Protein 3TR8 (pdb70)

Structure (mmCIF, N/CA/C/O backbone):
data_3TR8
#
_entry.id   3TR8
#
_cell.length_a   117.656
_cell.length_b   61.300
_cell.length_c   58.094
_cell.angle_alpha   90.000
_cell.angle_beta   112.410
_cell.angle_gamma   90.000
#
_symmetry.space_group_name_H-M   'C 1 2 1'
#
loop_
_entity.id
_entity.type
_entity.pdbx_description
1 polymer Oligoribonuclease
2 non-polymer 'MANGANESE (II) ION'
3 non-polymer 'MAGNESIUM ION'
4 non-polymer 'ACETATE ION'
5 water water
#
loop_
_atom_site.group_PDB
_atom_site.id
_atom_site.type_symbol
_atom_site.label_atom_id
_atom_site.label_alt_id
_atom_site.label_comp_id
_atom_site.label_asym_id
_atom_site.label_entity_id
_atom_site.label_seq_id
_atom_site.pdbx_PDB_ins_code
_atom_site.Cartn_x
_atom_site.Cartn_y
_atom_site.Cartn_z
_atom_site.occupancy
_atom_site.B_iso_or_equiv
_atom_site.auth_seq_id
_atom_site.auth_comp_id
_atom_site.auth_asym_id
_atom_site.auth_atom_id
_atom_site.pdbx_PDB_model_num
ATOM 1 N N . SER A 1 1 ? 18.718 -35.760 8.205 1.00 33.74 -2 SER A N 1
ATOM 2 C CA . SER A 1 1 ? 18.283 -34.551 8.893 1.00 31.54 -2 SER A CA 1
ATOM 3 C C . SER A 1 1 ? 18.110 -34.776 10.394 1.00 37.86 -2 SER A C 1
ATOM 4 O O . SER A 1 1 ? 18.241 -35.898 10.886 1.00 35.75 -2 SER A O 1
ATOM 7 N N . ASN A 1 2 ? 17.819 -33.696 11.115 1.00 33.53 -1 ASN A N 1
ATOM 8 C CA . ASN A 1 2 ? 17.643 -33.750 12.562 1.00 30.39 -1 ASN A CA 1
ATOM 9 C C . ASN A 1 2 ? 17.051 -32.449 13.108 1.00 30.29 -1 ASN A C 1
ATOM 10 O O . ASN A 1 2 ? 16.961 -31.455 12.396 1.00 28.77 -1 ASN A O 1
ATOM 15 N N . ALA A 1 3 ? 16.650 -32.460 14.374 1.00 28.95 0 ALA A N 1
ATOM 16 C CA . ALA A 1 3 ? 15.995 -31.305 14.974 1.00 25.20 0 ALA A CA 1
ATOM 17 C C . ALA A 1 3 ? 16.925 -30.495 15.876 1.00 26.58 0 ALA A C 1
ATOM 18 O O . ALA A 1 3 ? 16.464 -29.686 16.680 1.00 34.41 0 ALA A O 1
ATOM 28 N N . ASP A 1 5 ? 19.494 -27.467 16.634 1.00 34.67 2 ASP A N 1
ATOM 29 C CA . ASP A 1 5 ? 19.278 -26.084 16.231 1.00 39.39 2 ASP A CA 1
ATOM 30 C C . ASP A 1 5 ? 20.368 -25.500 15.338 1.00 34.85 2 ASP A C 1
ATOM 31 O O . ASP A 1 5 ? 20.224 -24.378 14.847 1.00 37.66 2 ASP A O 1
ATOM 36 N N . PHE A 1 6 ? 21.447 -26.244 15.115 1.00 23.84 3 PHE A N 1
ATOM 37 C CA . PHE A 1 6 ? 22.565 -25.692 14.350 1.00 28.27 3 PHE A CA 1
ATOM 38 C C . PHE A 1 6 ? 22.145 -25.131 12.986 1.00 31.33 3 PHE A C 1
ATOM 39 O O . PHE A 1 6 ? 21.279 -25.687 12.303 1.00 26.25 3 PHE A O 1
ATOM 47 N N . SER A 1 7 ? 22.774 -24.021 12.611 1.00 27.09 4 SER A N 1
ATOM 48 C CA . SER A 1 7 ? 22.566 -23.384 11.315 1.00 25.91 4 SER A CA 1
ATOM 49 C C . SER A 1 7 ? 23.500 -22.190 11.154 1.00 26.29 4 SER A C 1
ATOM 50 O O . SER A 1 7 ? 23.758 -21.454 12.108 1.00 26.62 4 SER A O 1
ATOM 53 N N . ASP A 1 8 ? 23.996 -21.988 9.941 1.00 27.28 5 ASP A N 1
ATOM 54 C CA . ASP A 1 8 ? 24.867 -20.851 9.676 1.00 26.85 5 ASP A CA 1
ATOM 55 C C . ASP A 1 8 ? 24.062 -19.583 9.425 1.00 22.89 5 ASP A C 1
ATOM 56 O O . ASP A 1 8 ? 24.626 -18.515 9.194 1.00 31.04 5 ASP A O 1
ATOM 61 N N . ASP A 1 9 ? 22.740 -19.710 9.473 1.00 23.71 6 ASP A N 1
ATOM 62 C CA . ASP A 1 9 ? 21.847 -18.561 9.365 1.00 23.23 6 ASP A CA 1
ATOM 63 C C . ASP A 1 9 ? 21.505 -18.008 10.750 1.00 21.49 6 ASP A C 1
ATOM 64 O O . ASP A 1 9 ? 20.902 -16.940 10.869 1.00 25.45 6 ASP A O 1
ATOM 69 N N . ASN A 1 10 ? 21.890 -18.743 11.792 1.00 24.08 7 ASN A N 1
ATOM 70 C CA . ASN A 1 10 ? 21.610 -18.350 13.171 1.00 23.61 7 ASN A CA 1
ATOM 71 C C . ASN A 1 10 ? 22.383 -17.110 13.609 1.00 21.12 7 ASN A C 1
ATOM 72 O O . ASN A 1 10 ? 23.503 -16.870 13.153 1.00 15.04 7 ASN A O 1
ATOM 77 N N . LEU A 1 11 ? 21.784 -16.339 14.512 1.00 18.00 8 LEU A N 1
ATOM 78 C CA . LEU A 1 11 ? 22.393 -15.109 15.007 1.00 20.89 8 LEU A CA 1
ATOM 79 C C . LEU A 1 11 ? 22.916 -15.270 16.430 1.00 22.04 8 LEU A C 1
ATOM 80 O O . LEU A 1 11 ? 22.289 -15.929 17.260 1.00 19.26 8 LEU A O 1
ATOM 85 N N . ILE A 1 12 ? 24.063 -14.659 16.707 1.00 20.50 9 ILE A N 1
ATOM 86 C CA . ILE A 1 12 ? 24.633 -14.679 18.046 1.00 19.88 9 ILE A CA 1
ATOM 87 C C . ILE A 1 12 ? 24.526 -13.312 18.712 1.00 22.92 9 ILE A C 1
ATOM 88 O O . ILE A 1 12 ? 25.109 -12.329 18.248 1.00 20.96 9 ILE A O 1
ATOM 93 N N . TRP A 1 13 ? 23.773 -13.260 19.806 1.00 20.83 10 TRP A N 1
ATOM 94 C CA . TRP A 1 13 ? 23.639 -12.038 20.587 1.00 20.31 10 TRP A CA 1
ATOM 95 C C . TRP A 1 13 ? 24.536 -12.113 21.814 1.00 17.97 10 TRP A C 1
ATOM 96 O O . TRP A 1 13 ? 24.577 -13.127 22.503 1.00 17.45 10 TRP A O 1
ATOM 107 N N . LEU A 1 14 ? 25.262 -11.037 22.084 1.00 18.64 11 LEU A N 1
ATOM 108 C CA . LEU A 1 14 ? 26.202 -11.032 23.199 1.00 18.62 11 LEU A CA 1
ATOM 109 C C . LEU A 1 14 ? 26.221 -9.692 23.931 1.00 22.43 11 LEU A C 1
ATOM 110 O O . LEU A 1 14 ? 26.278 -8.628 23.307 1.00 18.04 11 LEU A O 1
ATOM 115 N N . ASP A 1 15 ? 26.163 -9.753 25.258 1.00 19.21 12 ASP A N 1
ATOM 116 C CA . ASP A 1 15 ? 26.294 -8.555 26.080 1.00 24.16 12 ASP A CA 1
ATOM 117 C C . ASP A 1 15 ? 27.431 -8.676 27.094 1.00 19.28 12 ASP A C 1
ATOM 118 O O . ASP A 1 15 ? 27.733 -9.760 27.586 1.00 14.38 12 ASP A O 1
ATOM 123 N N . LEU A 1 16 ? 28.059 -7.548 27.396 1.00 15.56 13 LEU A N 1
ATOM 124 C CA . LEU A 1 16 ? 29.124 -7.517 28.380 1.00 16.81 13 LEU A CA 1
ATOM 125 C C . LEU A 1 16 ? 28.851 -6.414 29.382 1.00 15.67 13 LEU A C 1
ATOM 126 O O . LEU A 1 16 ? 28.141 -5.454 29.090 1.00 20.87 13 LEU A O 1
ATOM 131 N N . GLU A 1 17 ? 29.424 -6.554 30.568 1.00 16.20 14 GLU A N 1
ATOM 132 C CA . GLU A 1 17 ? 29.484 -5.449 31.506 1.00 21.59 14 GLU A CA 1
ATOM 133 C C . GLU A 1 17 ? 30.954 -5.275 31.818 1.00 19.75 14 GLU A C 1
ATOM 134 O O . GLU A 1 17 ? 31.683 -6.257 31.945 1.00 16.83 14 GLU A O 1
ATOM 148 N N . THR A 1 19 ? 34.186 -2.629 33.787 1.00 25.74 16 THR A N 1
ATOM 149 C CA . THR A 1 19 ? 34.458 -1.767 34.925 1.00 25.47 16 THR A CA 1
ATOM 150 C C . THR A 1 19 ? 34.499 -0.314 34.473 1.00 25.33 16 THR A C 1
ATOM 151 O O . THR A 1 19 ? 34.522 0.602 35.296 1.00 24.04 16 THR A O 1
ATOM 155 N N . GLY A 1 20 ? 34.493 -0.114 33.157 1.00 27.34 17 GLY A N 1
ATOM 156 C CA . GLY A 1 20 ? 34.532 1.220 32.589 1.00 24.94 17 GLY A CA 1
ATOM 157 C C . GLY A 1 20 ? 34.383 1.239 31.078 1.00 28.20 17 GLY A C 1
ATOM 158 O O . GLY A 1 20 ? 33.957 0.256 30.469 1.00 26.01 17 GLY A O 1
ATOM 159 N N . LEU A 1 21 ? 34.743 2.369 30.475 1.00 25.04 18 LEU A N 1
ATOM 160 C CA . LEU A 1 21 ? 34.569 2.576 29.042 1.00 29.31 18 LEU A CA 1
ATOM 161 C C . LEU A 1 21 ? 35.878 2.406 28.279 1.00 32.77 18 LEU A C 1
ATOM 162 O O . LEU A 1 21 ? 35.877 2.337 27.052 1.00 31.87 18 LEU A O 1
ATOM 167 N N . ASP A 1 22 ? 36.991 2.346 29.006 1.00 29.60 19 ASP A N 1
ATOM 168 C CA . ASP A 1 22 ? 38.311 2.246 28.384 1.00 36.15 19 ASP A CA 1
ATOM 169 C C . ASP A 1 22 ? 38.791 0.798 28.288 1.00 33.79 19 ASP A C 1
ATOM 170 O O . ASP A 1 22 ? 39.185 0.209 29.286 1.00 35.53 19 ASP A O 1
ATOM 175 N N . PRO A 1 23 ? 38.775 0.228 27.075 1.00 33.95 20 PRO A N 1
ATOM 176 C CA . PRO A 1 23 ? 39.116 -1.186 26.870 1.00 27.18 20 PRO A CA 1
ATOM 177 C C . PRO A 1 23 ? 40.574 -1.482 27.190 1.00 37.72 20 PRO A C 1
ATOM 178 O O . PRO A 1 23 ? 40.891 -2.588 27.625 1.00 38.30 20 PRO A O 1
ATOM 182 N N . GLU A 1 24 ? 41.446 -0.502 26.974 1.00 44.25 21 GLU A N 1
ATOM 183 C CA . GLU A 1 24 ? 42.879 -0.674 27.198 1.00 43.81 21 GLU A CA 1
ATOM 184 C C . GLU A 1 24 ? 43.227 -0.548 28.675 1.00 47.01 21 GLU A C 1
ATOM 185 O O . GLU A 1 24 ? 44.374 -0.750 29.072 1.00 58.06 21 GLU A O 1
ATOM 191 N N . ARG A 1 25 ? 42.229 -0.220 29.488 1.00 41.83 22 ARG A N 1
ATOM 192 C CA . ARG A 1 25 ? 42.459 0.089 30.892 1.00 41.19 22 ARG A CA 1
ATOM 193 C C . ARG A 1 25 ? 41.458 -0.649 31.782 1.00 39.59 22 ARG A C 1
ATOM 194 O O . ARG A 1 25 ? 41.788 -1.067 32.890 1.00 40.24 22 ARG A O 1
ATOM 202 N N . ASP A 1 26 ? 40.235 -0.811 31.284 1.00 34.31 23 ASP A N 1
ATOM 203 C CA . ASP A 1 26 ? 39.181 -1.504 32.019 1.00 28.98 23 ASP A CA 1
ATOM 204 C C . ASP A 1 26 ? 39.140 -2.987 31.676 1.00 32.15 23 ASP A C 1
ATOM 205 O O . ASP A 1 26 ? 39.890 -3.461 30.824 1.00 27.73 23 ASP A O 1
ATOM 210 N N . ARG A 1 27 ? 38.246 -3.710 32.343 1.00 28.92 24 ARG A N 1
ATOM 211 C CA . ARG A 1 27 ? 38.122 -5.149 32.163 1.00 23.95 24 ARG A CA 1
ATOM 212 C C . ARG A 1 27 ? 36.666 -5.561 31.991 1.00 21.59 24 ARG A C 1
ATOM 213 O O . ARG A 1 27 ? 35.752 -4.811 32.334 1.00 25.27 24 ARG A O 1
ATOM 221 N N . ILE A 1 28 ? 36.464 -6.762 31.458 1.00 22.28 25 ILE A N 1
ATOM 222 C CA . ILE A 1 28 ? 35.150 -7.382 31.414 1.00 18.34 25 ILE A CA 1
ATOM 223 C C . ILE A 1 28 ? 34.866 -8.000 32.778 1.00 24.10 25 ILE A C 1
ATOM 224 O O . ILE A 1 28 ? 35.727 -8.670 33.351 1.00 18.21 25 ILE A O 1
ATOM 229 N N . ILE A 1 29 ? 33.670 -7.763 33.305 1.00 21.88 26 ILE A N 1
ATOM 230 C CA . ILE A 1 29 ? 33.276 -8.357 34.578 1.00 20.86 26 ILE A CA 1
ATOM 231 C C . ILE A 1 29 ? 32.038 -9.224 34.429 1.00 20.08 26 ILE A C 1
ATOM 232 O O . ILE A 1 29 ? 31.628 -9.892 35.372 1.00 24.40 26 ILE A O 1
ATOM 237 N N . GLU A 1 30 ? 31.436 -9.201 33.245 1.00 21.58 27 GLU A N 1
ATOM 238 C CA . GLU A 1 30 ? 30.340 -10.112 32.938 1.00 19.02 27 GLU A CA 1
ATOM 239 C C . GLU A 1 30 ? 30.206 -10.385 31.438 1.00 19.75 27 GLU A C 1
ATOM 240 O O . GLU A 1 30 ? 30.556 -9.549 30.599 1.00 21.02 27 GLU A O 1
ATOM 246 N N . ILE A 1 31 ? 29.708 -11.571 31.113 1.00 17.91 28 ILE A N 1
ATOM 247 C CA . ILE A 1 31 ? 29.467 -11.956 29.731 1.00 20.03 28 ILE A CA 1
ATOM 248 C C . ILE A 1 31 ? 28.233 -12.850 29.647 1.00 20.03 28 ILE A C 1
ATOM 249 O O . ILE A 1 31 ? 27.939 -13.617 30.565 1.00 18.40 28 ILE A O 1
ATOM 254 N N . ALA A 1 32 ? 27.510 -12.739 28.543 1.00 18.42 29 ALA A N 1
ATOM 255 C CA . ALA A 1 32 ? 26.326 -13.550 28.319 1.00 18.50 29 ALA A CA 1
ATOM 256 C C . ALA A 1 32 ? 26.037 -13.600 26.825 1.00 19.38 29 ALA A C 1
ATOM 257 O O . ALA A 1 32 ? 26.312 -12.648 26.099 1.00 20.79 29 ALA A O 1
ATOM 259 N N . THR A 1 33 ? 25.492 -14.719 26.366 1.00 18.31 30 THR A N 1
ATOM 260 C CA . THR A 1 33 ? 25.153 -14.874 24.960 1.00 21.71 30 THR A CA 1
ATOM 261 C C . THR A 1 33 ? 23.807 -15.558 24.798 1.00 20.47 30 THR A C 1
ATOM 262 O O . THR A 1 33 ? 23.394 -16.359 25.640 1.00 20.23 30 THR A O 1
ATOM 266 N N . ILE A 1 34 ? 23.126 -15.232 23.708 1.00 18.11 31 ILE A N 1
ATOM 267 C CA . ILE A 1 34 ? 21.881 -15.889 23.356 1.00 19.54 31 ILE A CA 1
ATOM 268 C C . ILE A 1 34 ? 21.873 -16.115 21.859 1.00 20.77 31 ILE A C 1
ATOM 269 O O . ILE A 1 34 ? 22.225 -15.220 21.092 1.00 20.75 31 ILE A O 1
ATOM 274 N N . VAL A 1 35 ? 21.477 -17.314 21.447 1.00 20.98 32 VAL A N 1
ATOM 275 C CA . VAL A 1 35 ? 21.379 -17.640 20.033 1.00 20.90 32 VAL A CA 1
ATOM 276 C C . VAL A 1 35 ? 19.925 -17.627 19.580 1.00 20.53 32 VAL A C 1
ATOM 277 O O . VAL A 1 35 ? 19.065 -18.252 20.201 1.00 21.69 32 VAL A O 1
ATOM 281 N N . THR A 1 36 ? 19.658 -16.903 18.499 1.00 18.55 33 THR A N 1
ATOM 282 C CA . THR A 1 36 ? 18.349 -16.918 17.864 1.00 19.57 33 THR A CA 1
ATOM 283 C C . THR A 1 36 ? 18.518 -17.353 16.419 1.00 21.05 33 THR A C 1
ATOM 284 O O . THR A 1 36 ? 19.632 -17.366 15.896 1.00 24.66 33 THR A O 1
ATOM 288 N N . ASN A 1 37 ? 17.418 -17.712 15.770 1.00 18.74 34 ASN A N 1
ATOM 289 C CA . ASN A 1 37 ? 17.445 -17.869 14.325 1.00 21.48 34 ASN A CA 1
ATOM 290 C C . ASN A 1 37 ? 17.244 -16.502 13.677 1.00 22.51 34 ASN A C 1
ATOM 291 O O . ASN A 1 37 ? 17.172 -15.490 14.377 1.00 26.48 34 ASN A O 1
ATOM 296 N N . SER A 1 38 ? 17.162 -16.458 12.353 1.00 21.55 35 SER A N 1
ATOM 297 C CA . SER A 1 38 ? 16.972 -15.183 11.667 1.00 24.81 35 SER A CA 1
ATOM 298 C C . SER A 1 38 ? 15.604 -14.572 11.976 1.00 23.33 35 SER A C 1
ATOM 299 O O . SER A 1 38 ? 15.438 -13.355 11.934 1.00 24.53 35 SER A O 1
ATOM 302 N N . HIS A 1 39 ? 14.634 -15.425 12.296 1.00 24.56 36 HIS A N 1
ATOM 303 C CA . HIS A 1 39 ? 13.289 -14.979 12.647 1.00 23.41 36 HIS A CA 1
ATOM 304 C C . HIS A 1 39 ? 13.230 -14.432 14.075 1.00 25.64 36 HIS A C 1
ATOM 305 O O . HIS A 1 39 ? 12.172 -14.009 14.541 1.00 26.31 36 HIS A O 1
ATOM 312 N N . LEU A 1 40 ? 14.372 -14.451 14.759 1.00 23.37 37 LEU A N 1
ATOM 313 C CA . LEU A 1 40 ? 14.498 -13.918 16.119 1.00 26.55 37 LEU A CA 1
ATOM 314 C C . LEU A 1 40 ? 13.994 -14.873 17.193 1.00 25.57 37 LEU A C 1
ATOM 315 O O . LEU A 1 40 ? 14.007 -14.541 18.374 1.00 26.51 37 LEU A O 1
ATOM 320 N N . ASP A 1 41 ? 13.543 -16.054 16.784 1.00 31.35 38 ASP A N 1
ATOM 321 C CA . ASP A 1 41 ? 13.176 -17.084 17.745 1.00 27.15 38 ASP A CA 1
ATOM 322 C C . ASP A 1 41 ? 14.412 -17.497 18.530 1.00 24.94 38 ASP A C 1
ATOM 323 O O . ASP A 1 41 ? 15.443 -17.845 17.949 1.00 22.56 38 ASP A O 1
ATOM 328 N N . ILE A 1 42 ? 14.304 -17.450 19.851 1.00 24.37 39 ILE A N 1
ATOM 329 C CA . ILE A 1 42 ? 15.394 -17.850 20.727 1.00 24.12 39 ILE A CA 1
ATOM 330 C C . ILE A 1 42 ? 15.538 -19.368 20.734 1.00 22.56 39 ILE A C 1
ATOM 331 O O . ILE A 1 42 ? 14.613 -20.087 21.105 1.00 23.88 39 ILE A O 1
ATOM 336 N N . LEU A 1 43 ? 16.698 -19.852 20.307 1.00 23.82 40 LEU A N 1
ATOM 337 C CA . LEU A 1 43 ? 16.949 -21.286 20.265 1.00 26.54 40 LEU A CA 1
ATOM 338 C C . LEU A 1 43 ? 17.484 -21.773 21.604 1.00 31.86 40 LEU A C 1
ATOM 339 O O . LEU A 1 43 ? 16.994 -22.754 22.166 1.00 29.91 40 LEU A O 1
ATOM 344 N N . ALA A 1 44 ? 18.493 -21.077 22.114 1.00 25.67 41 ALA A N 1
ATOM 345 C CA . ALA A 1 44 ? 19.109 -21.456 23.374 1.00 23.60 41 ALA A CA 1
ATOM 346 C C . ALA A 1 44 ? 19.867 -20.290 23.987 1.00 25.22 41 ALA A C 1
ATOM 347 O O . ALA A 1 44 ? 20.540 -19.535 23.285 1.00 28.45 41 ALA A O 1
ATOM 349 N N . GLU A 1 45 ? 19.747 -20.141 25.301 1.00 22.78 42 GLU A N 1
ATOM 350 C CA . GLU A 1 45 ? 20.481 -19.109 26.012 1.00 22.04 42 GLU A CA 1
ATOM 351 C C . GLU A 1 45 ? 21.832 -19.663 26.442 1.00 22.51 42 GLU A C 1
ATOM 352 O O . GLU A 1 45 ? 21.945 -20.833 26.805 1.00 25.75 42 GLU A O 1
ATOM 358 N N . GLY A 1 46 ? 22.860 -18.826 26.372 1.00 19.84 43 GLY A N 1
ATOM 359 C CA . GLY A 1 46 ? 24.208 -19.257 26.692 1.00 20.53 43 GLY A CA 1
ATOM 360 C C . GLY A 1 46 ? 24.569 -19.046 28.149 1.00 22.61 43 GLY A C 1
ATOM 361 O O . GLY A 1 46 ? 23.787 -18.476 28.914 1.00 24.78 43 GLY A O 1
ATOM 362 N N . PRO A 1 47 ? 25.764 -19.505 28.544 1.00 17.72 44 PRO A N 1
ATOM 363 C CA . PRO A 1 47 ? 26.226 -19.348 29.926 1.00 24.00 44 PRO A CA 1
ATOM 364 C C . PRO A 1 47 ? 26.421 -17.879 30.290 1.00 24.67 44 PRO A C 1
ATOM 365 O O . PRO A 1 47 ? 27.008 -17.137 29.510 1.00 21.07 44 PRO A O 1
ATOM 369 N N . ALA A 1 48 ? 25.927 -17.473 31.457 1.00 27.43 45 ALA A N 1
ATOM 370 C CA . ALA A 1 48 ? 26.137 -16.118 31.955 1.00 23.15 45 ALA A CA 1
ATOM 371 C C . ALA A 1 48 ? 27.181 -16.121 33.069 1.00 24.99 45 ALA A C 1
ATOM 372 O O . ALA A 1 48 ? 26.956 -16.680 34.146 1.00 26.51 45 ALA A O 1
ATOM 374 N N . PHE A 1 49 ? 28.324 -15.498 32.803 1.00 23.31 46 PHE A N 1
ATOM 375 C CA . PHE A 1 49 ? 29.464 -15.569 33.710 1.00 18.10 46 PHE A CA 1
ATOM 376 C C . PHE A 1 49 ? 29.778 -14.235 34.359 1.00 21.94 46 PHE A C 1
ATOM 377 O O . PHE A 1 49 ? 30.079 -13.266 33.667 1.00 28.94 46 PHE A O 1
ATOM 385 N N . ALA A 1 50 ? 29.721 -14.186 35.685 1.00 22.85 47 ALA A N 1
ATOM 386 C CA . ALA A 1 50 ? 30.394 -13.120 36.415 1.00 24.75 47 ALA A CA 1
ATOM 387 C C . ALA A 1 50 ? 31.881 -13.426 36.291 1.00 21.12 47 ALA A C 1
ATOM 388 O O . ALA A 1 50 ? 32.303 -14.558 36.522 1.00 24.32 47 ALA A O 1
ATOM 390 N N . ILE A 1 51 ? 32.674 -12.436 35.899 1.00 19.43 48 ILE A N 1
ATOM 391 C CA . ILE A 1 51 ? 34.103 -12.656 35.722 1.00 18.24 48 ILE A CA 1
ATOM 392 C C . ILE A 1 51 ? 34.917 -12.026 36.848 1.00 21.32 48 ILE A C 1
ATOM 393 O O . ILE A 1 51 ? 34.891 -10.812 37.053 1.00 18.01 48 ILE A O 1
ATOM 398 N N . HIS A 1 52 ? 35.639 -12.874 37.572 1.00 22.77 49 HIS A N 1
ATOM 399 C CA . HIS A 1 52 ? 36.439 -12.443 38.709 1.00 22.21 49 HIS A CA 1
ATOM 400 C C . HIS A 1 52 ? 37.502 -11.427 38.318 1.00 24.73 49 HIS A C 1
ATOM 401 O O . HIS A 1 52 ? 38.241 -11.617 37.350 1.00 22.38 49 HIS A O 1
ATOM 408 N N . GLN A 1 53 ? 37.571 -10.344 39.084 1.00 22.99 50 GLN A N 1
ATOM 409 C CA . GLN A 1 53 ? 38.649 -9.374 38.954 1.00 26.24 50 GLN A CA 1
ATOM 410 C C . GLN A 1 53 ? 39.144 -9.021 40.353 1.00 25.38 50 GLN A C 1
ATOM 411 O O . GLN A 1 53 ? 38.384 -9.089 41.317 1.00 28.96 50 GLN A O 1
ATOM 417 N N . PRO A 1 54 ? 40.428 -8.658 40.476 1.00 29.65 51 PRO A N 1
ATOM 418 C CA . PRO A 1 54 ? 40.982 -8.325 41.793 1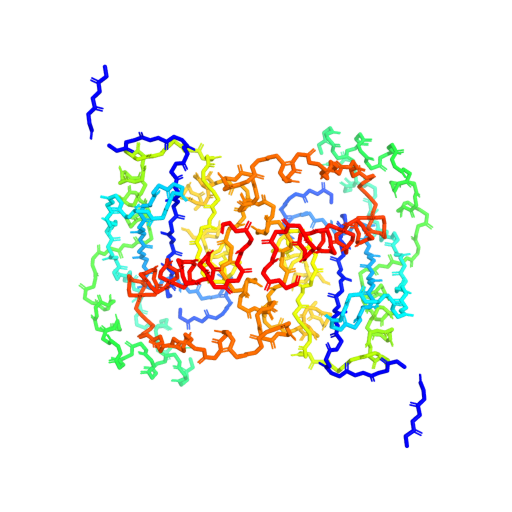.00 23.96 51 PRO A CA 1
ATOM 419 C C . PRO A 1 54 ? 40.385 -7.035 42.357 1.00 28.36 51 PRO A C 1
ATOM 420 O O . PRO A 1 54 ? 40.099 -6.100 41.604 1.00 26.97 51 PRO A O 1
ATOM 424 N N . ASP A 1 55 ? 40.202 -6.991 43.673 1.00 28.19 52 ASP A N 1
ATOM 425 C CA . ASP A 1 55 ? 39.604 -5.830 44.324 1.00 30.30 52 ASP A CA 1
ATOM 426 C C . ASP A 1 55 ? 40.292 -4.516 43.963 1.00 25.53 52 ASP A C 1
ATOM 427 O O . ASP A 1 55 ? 39.634 -3.489 43.841 1.00 25.14 52 ASP A O 1
ATOM 432 N N . LYS A 1 56 ? 41.611 -4.552 43.791 1.00 26.62 53 LYS A N 1
ATOM 433 C CA . LYS A 1 56 ? 42.374 -3.352 43.453 1.00 29.77 53 LYS A CA 1
ATOM 434 C C . LYS A 1 56 ? 41.896 -2.702 42.158 1.00 32.76 53 LYS A C 1
ATOM 435 O O . LYS A 1 56 ? 42.186 -1.536 41.891 1.00 34.62 53 LYS A O 1
ATOM 441 N N . LEU A 1 57 ? 41.169 -3.466 41.352 1.00 28.54 54 LEU A N 1
ATOM 442 C CA . LEU A 1 57 ? 40.646 -2.970 40.091 1.00 29.07 54 LEU A CA 1
ATOM 443 C C . LEU A 1 57 ? 39.226 -2.442 40.275 1.00 30.75 54 LEU A C 1
ATOM 444 O O . LEU A 1 57 ? 38.903 -1.326 39.859 1.00 25.89 54 LEU A O 1
ATOM 449 N N . LEU A 1 58 ? 38.386 -3.257 40.902 1.00 28.25 55 LEU A N 1
ATOM 450 C CA . LEU A 1 58 ? 36.995 -2.900 41.153 1.00 25.26 55 LEU A CA 1
ATOM 451 C C . LEU A 1 58 ? 36.863 -1.640 42.010 1.00 27.06 55 LEU A C 1
ATOM 452 O O . LEU A 1 58 ? 35.912 -0.873 41.857 1.00 28.70 55 LEU A O 1
ATOM 457 N N . THR A 1 59 ? 37.819 -1.423 42.907 1.00 22.17 56 THR A N 1
ATOM 458 C CA . THR A 1 59 ? 37.768 -0.267 43.792 1.00 23.61 56 THR A CA 1
ATOM 459 C C . THR A 1 59 ? 38.276 0.991 43.097 1.00 28.88 56 THR A C 1
ATOM 460 O O . THR A 1 59 ? 38.279 2.076 43.680 1.00 32.12 56 THR A O 1
ATOM 464 N N . ALA A 1 60 ? 38.703 0.843 41.847 1.00 28.51 57 ALA A N 1
ATOM 465 C CA . ALA A 1 60 ? 39.180 1.979 41.068 1.00 27.29 57 ALA A CA 1
ATOM 466 C C . ALA A 1 60 ? 38.137 2.432 40.052 1.00 31.52 57 ALA A C 1
ATOM 467 O O . ALA A 1 60 ? 38.428 3.243 39.174 1.00 33.70 57 ALA A O 1
ATOM 477 N N . ASP A 1 62 ? 34.683 4.404 38.892 1.00 32.95 59 ASP A N 1
ATOM 478 C CA . ASP A 1 62 ? 34.049 5.663 39.274 1.00 29.30 59 ASP A CA 1
ATOM 479 C C . ASP A 1 62 ? 32.761 5.411 40.053 1.00 31.22 59 ASP A C 1
ATOM 480 O O . ASP A 1 62 ? 32.293 4.274 40.138 1.00 31.75 59 ASP A O 1
ATOM 485 N N . ASN A 1 63 ? 32.201 6.472 40.626 1.00 33.89 60 ASN A N 1
ATOM 486 C CA . ASN A 1 63 ? 30.964 6.366 41.390 1.00 28.20 60 ASN A CA 1
ATOM 487 C C . ASN A 1 63 ? 29.878 5.646 40.604 1.00 27.85 60 ASN A C 1
ATOM 488 O O . ASN A 1 63 ? 29.204 4.756 41.124 1.00 26.88 60 ASN A O 1
ATOM 493 N N . TRP A 1 64 ? 29.719 6.039 39.345 1.00 29.43 61 TRP A N 1
ATOM 494 C CA . TRP A 1 64 ? 28.649 5.524 38.498 1.00 28.74 61 TRP A CA 1
ATOM 495 C C . TRP A 1 64 ? 28.687 4.000 38.365 1.00 30.72 61 TRP A C 1
ATOM 496 O O . TRP A 1 64 ? 27.653 3.333 38.433 1.00 28.02 61 TRP A O 1
ATOM 507 N N . ASN A 1 65 ? 29.880 3.448 38.181 1.00 28.28 62 ASN A N 1
ATOM 508 C CA . ASN A 1 65 ? 30.014 2.009 37.993 1.00 29.93 62 ASN A CA 1
ATOM 509 C C . ASN A 1 65 ? 29.947 1.222 39.295 1.00 28.83 62 ASN A C 1
ATOM 510 O O . ASN A 1 65 ? 29.443 0.098 39.326 1.00 29.26 62 ASN A O 1
ATOM 515 N N . THR A 1 66 ? 30.461 1.813 40.368 1.00 27.07 63 THR A N 1
ATOM 516 C CA . THR A 1 66 ? 30.417 1.174 41.674 1.00 27.73 63 THR A CA 1
ATOM 517 C C . THR A 1 66 ? 28.979 1.141 42.168 1.00 22.14 63 THR A C 1
ATOM 518 O O . THR A 1 66 ? 28.567 0.210 42.856 1.00 22.45 63 THR A O 1
ATOM 522 N N . SER A 1 67 ? 28.216 2.159 41.792 1.00 23.65 64 SER A N 1
ATOM 523 C CA . SER A 1 67 ? 26.813 2.251 42.161 1.00 24.29 64 SER A CA 1
ATOM 524 C C . SER A 1 67 ? 26.005 1.170 41.464 1.00 21.85 64 SER A C 1
ATOM 525 O O . SER A 1 67 ? 25.296 0.403 42.108 1.00 27.83 64 SER A O 1
ATOM 528 N N . HIS A 1 68 ? 26.130 1.110 40.141 1.00 29.25 65 HIS A N 1
ATOM 529 C CA . HIS A 1 68 ? 25.337 0.202 39.318 1.00 29.69 65 HIS A CA 1
ATOM 530 C C . HIS A 1 68 ? 25.665 -1.272 39.536 1.00 25.62 65 HIS A C 1
ATOM 531 O O . HIS A 1 68 ? 24.762 -2.100 39.659 1.00 24.23 65 HIS A O 1
ATOM 538 N N . HIS A 1 69 ? 26.953 -1.598 39.578 1.00 26.06 66 HIS A N 1
ATOM 539 C CA . HIS A 1 69 ? 27.378 -2.992 39.700 1.00 24.20 66 HIS A CA 1
ATOM 540 C C . HIS A 1 69 ? 27.185 -3.559 41.105 1.00 16.60 66 HIS A C 1
ATOM 541 O O . HIS A 1 69 ? 27.015 -4.756 41.268 1.00 20.06 66 HIS A O 1
ATOM 548 N N . THR A 1 70 ? 27.221 -2.702 42.118 1.00 25.33 67 THR A N 1
ATOM 549 C CA . THR A 1 70 ? 26.881 -3.127 43.470 1.00 24.04 67 THR A CA 1
ATOM 550 C C . THR A 1 70 ? 25.384 -3.400 43.539 1.00 24.71 67 THR A C 1
ATOM 551 O O . THR A 1 70 ? 24.951 -4.469 43.973 1.00 23.90 67 THR A O 1
ATOM 555 N N . ALA A 1 71 ? 24.604 -2.421 43.089 1.00 19.14 68 ALA A N 1
ATOM 556 C CA . ALA A 1 71 ? 23.150 -2.483 43.153 1.00 20.43 68 ALA A CA 1
ATOM 557 C C . ALA A 1 71 ? 22.581 -3.679 42.399 1.00 22.90 68 ALA A C 1
ATOM 558 O O . ALA A 1 71 ? 21.607 -4.290 42.840 1.00 30.24 68 ALA A O 1
ATOM 560 N N . SER A 1 72 ? 23.183 -4.005 41.259 1.00 21.49 69 SER A N 1
ATOM 561 C CA . SER A 1 72 ? 22.686 -5.089 40.425 1.00 21.90 69 SER A CA 1
ATOM 562 C C . SER A 1 72 ? 23.164 -6.440 40.949 1.00 20.46 69 SER A C 1
ATOM 563 O O . SER A 1 72 ? 22.742 -7.490 40.466 1.00 17.64 69 SER A O 1
ATOM 566 N N . GLY A 1 73 ? 24.044 -6.406 41.943 1.00 17.23 70 GLY A N 1
ATOM 567 C CA . GLY A 1 73 ? 24.551 -7.623 42.542 1.00 19.23 70 GLY A CA 1
ATOM 568 C C . GLY A 1 73 ? 25.700 -8.243 41.773 1.00 22.40 70 GLY A C 1
ATOM 569 O O . GLY A 1 73 ? 26.254 -9.261 42.186 1.00 23.67 70 GLY A O 1
ATOM 570 N N . LEU A 1 74 ? 26.069 -7.628 40.656 1.00 19.80 71 LEU A N 1
ATOM 571 C CA . LEU A 1 74 ? 27.160 -8.144 39.841 1.00 20.56 71 LEU A CA 1
ATOM 572 C C . LEU A 1 74 ? 28.492 -8.142 40.595 1.00 25.06 71 LEU A C 1
ATOM 573 O O . LEU A 1 74 ? 29.290 -9.072 40.468 1.00 23.87 71 LEU A O 1
ATOM 578 N N . LEU A 1 75 ? 28.722 -7.100 41.386 1.00 21.55 72 LEU A N 1
ATOM 579 C CA . LEU A 1 75 ? 29.984 -6.947 42.107 1.00 24.62 72 LEU A CA 1
ATOM 580 C C . LEU A 1 75 ? 30.252 -8.080 43.101 1.00 30.37 72 LEU A C 1
ATOM 581 O O . LEU A 1 75 ? 31.370 -8.585 43.186 1.00 34.98 72 LEU A O 1
ATOM 586 N N . GLU A 1 76 ? 29.235 -8.478 43.857 1.00 27.06 73 GLU A N 1
ATOM 587 C CA . GLU A 1 76 ? 29.403 -9.589 44.787 1.00 30.12 73 GLU A CA 1
ATOM 588 C C . GLU A 1 76 ? 29.629 -10.905 44.032 1.00 28.34 73 GLU A C 1
ATOM 589 O O . GLU A 1 76 ? 30.427 -11.746 44.450 1.00 27.56 73 GLU A O 1
ATOM 595 N N . ARG A 1 77 ? 28.926 -11.074 42.917 1.00 24.22 74 ARG A N 1
ATOM 596 C CA . ARG A 1 77 ? 29.104 -12.247 42.066 1.00 18.30 74 ARG A CA 1
ATOM 597 C C . ARG A 1 77 ? 30.510 -12.301 41.470 1.00 23.63 74 ARG A C 1
ATOM 598 O O . ARG A 1 77 ? 31.044 -13.380 41.221 1.00 22.79 74 ARG A O 1
ATOM 606 N N . VAL A 1 78 ? 31.100 -11.131 41.238 1.00 24.21 75 VAL A N 1
ATOM 607 C CA . VAL A 1 78 ? 32.452 -11.042 40.686 1.00 23.79 75 VAL A CA 1
ATOM 608 C C . VAL A 1 78 ? 33.510 -11.444 41.714 1.00 25.46 75 VAL A C 1
ATOM 609 O O . VAL A 1 78 ? 34.377 -12.271 41.432 1.00 27.88 75 VAL A O 1
ATOM 613 N N . LYS A 1 79 ? 33.431 -10.863 42.907 1.00 24.64 76 LYS A N 1
ATOM 614 C CA . LYS A 1 79 ? 34.330 -11.222 43.996 1.00 22.99 76 LYS A CA 1
ATOM 615 C C . LYS A 1 79 ? 34.344 -12.732 44.234 1.00 27.79 76 LYS A C 1
ATOM 616 O O . LYS A 1 79 ? 35.399 -13.321 44.455 1.00 33.41 76 LYS A O 1
ATOM 622 N N . ASN A 1 80 ? 33.165 -13.347 44.186 1.00 24.92 77 ASN A N 1
ATOM 623 C CA . ASN A 1 80 ? 33.006 -14.765 44.498 1.00 20.18 77 ASN A CA 1
ATOM 624 C C . ASN A 1 80 ? 33.179 -15.684 43.292 1.00 28.02 77 ASN A C 1
ATOM 625 O O . ASN A 1 80 ? 32.940 -16.887 43.384 1.00 32.80 77 ASN A O 1
ATOM 630 N N . SER A 1 81 ? 33.592 -15.118 42.165 1.00 27.28 78 SER A N 1
ATOM 631 C CA . SER A 1 81 ? 33.717 -15.880 40.931 1.00 23.96 78 SER A CA 1
ATOM 632 C C . SER A 1 81 ? 35.019 -16.672 40.878 1.00 25.98 78 SER A C 1
ATOM 633 O O . SER A 1 81 ? 36.055 -16.207 41.350 1.00 35.40 78 SER A O 1
ATOM 636 N N . SER A 1 82 ? 34.961 -17.866 40.297 1.00 27.11 79 SER A N 1
ATOM 637 C CA . SER A 1 82 ? 36.163 -18.657 40.039 1.00 28.06 79 SER A CA 1
ATOM 638 C C . SER A 1 82 ? 36.440 -18.746 38.537 1.00 27.62 79 SER A C 1
ATOM 639 O O . SER A 1 82 ? 37.146 -19.644 38.078 1.00 29.46 79 SER A O 1
ATOM 642 N N . VAL A 1 83 ? 35.881 -17.808 37.777 1.00 25.17 80 VAL A N 1
ATOM 643 C CA . VAL A 1 83 ? 36.023 -17.816 36.326 1.00 27.53 80 VAL A CA 1
ATOM 644 C C . VAL A 1 83 ? 36.742 -16.569 35.812 1.00 23.41 80 VAL A C 1
ATOM 645 O O . VAL A 1 83 ? 36.382 -15.443 36.154 1.00 26.40 80 VAL A O 1
ATOM 649 N N . ASP A 1 84 ? 37.763 -16.776 34.989 1.00 20.97 81 ASP A N 1
ATOM 650 C CA . ASP A 1 84 ? 38.465 -15.663 34.359 1.00 29.52 81 ASP A CA 1
ATOM 651 C C . ASP A 1 84 ? 38.109 -15.557 32.873 1.00 25.70 81 ASP A C 1
ATOM 652 O O . ASP A 1 84 ? 37.341 -16.366 32.353 1.00 28.55 81 ASP A O 1
ATOM 657 N N . GLU A 1 85 ? 38.667 -14.561 32.195 1.00 20.95 82 GLU A N 1
ATOM 658 C CA . GLU A 1 85 ? 38.381 -14.348 30.781 1.00 23.59 82 GLU A CA 1
ATOM 659 C C . GLU A 1 85 ? 38.462 -15.631 29.958 1.00 23.52 82 GLU A C 1
ATOM 660 O O . GLU A 1 85 ? 37.540 -15.954 29.211 1.00 28.72 82 GLU A O 1
ATOM 666 N N . VAL A 1 86 ? 39.565 -16.359 30.099 1.00 21.98 83 VAL A N 1
ATOM 667 C CA . VAL A 1 86 ? 39.824 -17.526 29.257 1.00 25.17 83 VAL A CA 1
ATOM 668 C C . VAL A 1 86 ? 38.798 -18.645 29.448 1.00 24.97 83 VAL A C 1
ATOM 669 O O . VAL A 1 86 ? 38.337 -19.243 28.476 1.00 26.90 83 VAL A O 1
ATOM 673 N N . GLU A 1 87 ? 38.444 -18.930 30.697 1.00 23.86 84 GLU A N 1
ATOM 674 C CA . GLU A 1 87 ? 37.461 -19.970 30.973 1.00 25.37 84 GLU A CA 1
ATOM 675 C C . GLU A 1 87 ? 36.076 -19.579 30.459 1.00 29.82 84 GLU A C 1
ATOM 676 O O . GLU A 1 87 ? 35.357 -20.407 29.897 1.00 26.38 84 GLU A O 1
ATOM 682 N N . ALA A 1 88 ? 35.702 -18.318 30.656 1.00 27.13 85 ALA A N 1
ATOM 683 C CA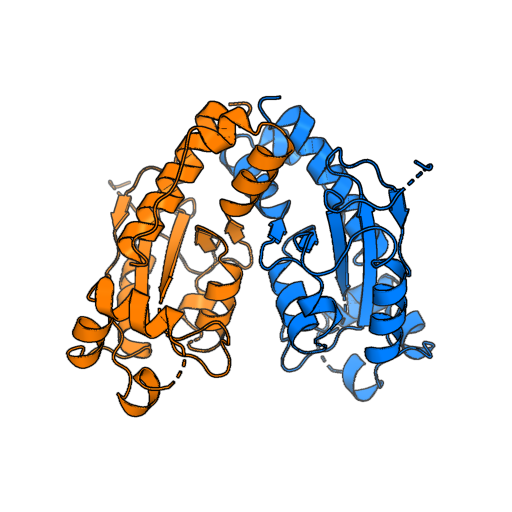 . ALA A 1 88 ? 34.414 -17.835 30.170 1.00 24.22 85 ALA A CA 1
ATOM 684 C C . ALA A 1 88 ? 34.369 -17.890 28.647 1.00 24.22 85 ALA A C 1
ATOM 685 O O . ALA A 1 88 ? 33.368 -18.297 28.057 1.00 21.00 85 ALA A O 1
ATOM 687 N N . GLU A 1 89 ? 35.469 -17.491 28.019 1.00 23.27 86 GLU A N 1
ATOM 688 C CA . GLU A 1 89 ? 35.583 -17.517 26.565 1.00 23.52 86 GLU A CA 1
ATOM 689 C C . GLU A 1 89 ? 35.460 -18.946 26.028 1.00 27.30 86 GLU A C 1
ATOM 690 O O . GLU A 1 89 ? 34.704 -19.209 25.093 1.00 23.67 86 GLU A O 1
ATOM 696 N N . THR A 1 90 ? 36.200 -19.867 26.635 1.00 23.15 87 THR A N 1
ATOM 697 C CA . THR A 1 90 ? 36.187 -21.266 26.219 1.00 22.04 87 THR A CA 1
ATOM 698 C C . THR A 1 90 ? 34.803 -21.899 26.339 1.00 24.82 87 THR A C 1
ATOM 699 O O . THR A 1 90 ? 34.342 -22.599 25.434 1.00 22.34 87 THR A O 1
ATOM 703 N N . LEU A 1 91 ? 34.149 -21.662 27.468 1.00 24.58 88 LEU A N 1
ATOM 704 C CA . LEU A 1 91 ? 32.833 -22.235 27.714 1.00 23.97 88 LEU A CA 1
ATOM 705 C C . LEU A 1 91 ? 31.785 -21.608 26.801 1.00 25.36 88 LEU A C 1
ATOM 706 O O . LEU A 1 91 ? 30.905 -22.299 26.290 1.00 27.61 88 LEU A O 1
ATOM 711 N N . THR A 1 92 ? 31.889 -20.298 26.594 1.00 22.57 89 THR A N 1
ATOM 712 C CA . THR A 1 92 ? 31.014 -19.597 25.660 1.00 22.49 89 THR A CA 1
ATOM 713 C C . THR A 1 92 ? 31.254 -20.131 24.254 1.00 21.75 89 THR A C 1
ATOM 714 O O . THR A 1 92 ? 30.316 -20.394 23.500 1.00 23.56 89 THR A O 1
ATOM 718 N N . LEU A 1 93 ? 32.528 -20.288 23.915 1.00 20.19 90 LEU A N 1
ATOM 719 C CA . LEU A 1 93 ? 32.930 -20.777 22.605 1.00 24.52 90 LEU A CA 1
ATOM 720 C C . LEU A 1 93 ? 32.387 -22.181 22.359 1.00 21.65 90 LEU A C 1
ATOM 721 O O . LEU A 1 93 ? 31.883 -22.481 21.275 1.00 22.63 90 LEU A O 1
ATOM 726 N N . ALA A 1 94 ? 32.479 -23.034 23.374 1.00 21.36 91 ALA A N 1
ATOM 727 C CA . ALA A 1 94 ? 32.000 -24.406 23.258 1.00 20.36 91 ALA A CA 1
ATOM 728 C C . ALA A 1 94 ? 30.487 -24.448 23.078 1.00 22.53 91 ALA A C 1
ATOM 729 O O . ALA A 1 94 ? 29.953 -25.356 22.440 1.00 24.26 91 ALA A O 1
ATOM 731 N N . PHE A 1 95 ? 29.800 -23.459 23.639 1.00 21.41 92 PHE A N 1
ATOM 732 C CA . PHE A 1 95 ? 28.349 -23.366 23.517 1.00 22.23 92 PHE A CA 1
ATOM 733 C C . PHE A 1 95 ? 27.931 -22.892 22.127 1.00 22.27 92 PHE A C 1
ATOM 734 O O . PHE A 1 95 ? 27.039 -23.471 21.505 1.00 19.30 92 PHE A O 1
ATOM 742 N N . LEU A 1 96 ? 28.583 -21.839 21.643 1.00 20.54 93 LEU A N 1
ATOM 743 C CA . LEU A 1 96 ? 28.221 -21.242 20.362 1.00 22.80 93 LEU A CA 1
ATOM 744 C C . LEU A 1 96 ? 28.465 -22.177 19.179 1.00 19.33 93 LEU A C 1
ATOM 745 O O . LEU A 1 96 ? 27.686 -22.199 18.226 1.00 15.16 93 LEU A O 1
ATOM 750 N N A GLU A 1 97 ? 29.547 -22.946 19.248 0.46 19.36 94 GLU A N 1
ATOM 751 N N B GLU A 1 97 ? 29.547 -22.946 19.246 0.54 19.31 94 GLU A N 1
ATOM 752 C CA A GLU A 1 97 ? 29.941 -23.810 18.138 0.46 21.73 94 GLU A CA 1
ATOM 753 C CA B GLU A 1 97 ? 29.939 -23.813 18.138 0.54 21.75 94 GLU A CA 1
ATOM 754 C C A GLU A 1 97 ? 28.947 -24.942 17.882 0.46 21.04 94 GLU A C 1
ATOM 755 C C B GLU A 1 97 ? 28.939 -24.936 17.873 0.54 21.06 94 GLU A C 1
ATOM 756 O O A GLU A 1 97 ? 29.134 -25.746 16.970 0.46 20.85 94 GLU A O 1
ATOM 757 O O B GLU A 1 97 ? 29.112 -25.725 16.946 0.54 20.89 94 GLU A O 1
ATOM 768 N N . LYS A 1 98 ? 27.888 -24.998 18.681 1.00 21.39 95 LYS A N 1
ATOM 769 C CA . LYS A 1 98 ? 26.859 -26.011 18.503 1.00 22.63 95 LYS A CA 1
ATOM 770 C C . LYS A 1 98 ? 25.637 -25.472 17.759 1.00 24.80 95 LYS A C 1
ATOM 771 O O . LYS A 1 98 ? 24.778 -26.238 17.332 1.00 26.77 95 LYS A O 1
ATOM 777 N N . TYR A 1 99 ? 25.568 -24.153 17.596 1.00 26.62 96 TYR A N 1
ATOM 778 C CA . TYR A 1 99 ? 24.436 -23.528 16.918 1.00 22.37 96 TYR A CA 1
ATOM 779 C C . TYR A 1 99 ? 24.818 -22.830 15.611 1.00 23.24 96 TYR A C 1
ATOM 780 O O . TYR A 1 99 ? 23.976 -22.654 14.729 1.00 21.32 96 TYR A O 1
ATOM 789 N N . VAL A 1 100 ? 26.085 -22.434 15.502 1.00 22.10 97 VAL A N 1
ATOM 790 C CA . VAL A 1 100 ? 26.608 -21.738 14.327 1.00 18.94 97 VAL A CA 1
ATOM 791 C C . VAL A 1 100 ? 28.102 -22.029 14.217 1.00 19.72 97 VAL A C 1
ATOM 792 O O . VAL A 1 100 ? 28.764 -22.259 15.231 1.00 17.68 97 VAL A O 1
ATOM 796 N N . SER A 1 101 ? 28.638 -22.013 12.998 1.00 16.88 98 SER A N 1
ATOM 797 C CA . SER A 1 101 ? 30.079 -22.168 12.805 1.00 17.72 98 SER A CA 1
ATOM 798 C C . SER A 1 101 ? 30.777 -20.810 12.828 1.00 21.56 98 SER A C 1
ATOM 799 O O . SER A 1 101 ? 30.117 -19.771 12.794 1.00 20.21 98 SER A O 1
ATOM 802 N N . ALA A 1 102 ? 32.107 -20.828 12.876 1.00 20.72 99 ALA A N 1
ATOM 803 C CA . ALA A 1 102 ? 32.903 -19.613 13.069 1.00 16.52 99 ALA A CA 1
ATOM 804 C C . ALA A 1 102 ? 32.755 -18.582 11.954 1.00 23.21 99 ALA A C 1
ATOM 805 O O . ALA A 1 102 ? 32.693 -18.927 10.774 1.00 29.63 99 ALA A O 1
ATOM 807 N N . GLY A 1 103 ? 32.701 -17.314 12.347 1.00 20.23 100 GLY A N 1
ATOM 808 C CA . GLY A 1 103 ? 32.689 -16.212 11.407 1.00 25.13 100 GLY A CA 1
ATOM 809 C C . GLY A 1 103 ? 31.450 -16.118 10.540 1.00 25.80 100 GLY A C 1
ATOM 810 O O . GLY A 1 103 ? 31.469 -15.454 9.504 1.00 27.41 100 GLY A O 1
ATOM 811 N N . LYS A 1 104 ? 30.371 -16.771 10.958 1.00 19.08 101 LYS A N 1
ATOM 812 C CA . LYS A 1 104 ? 29.136 -16.753 10.179 1.00 21.28 101 LYS A CA 1
ATOM 813 C C . LYS A 1 104 ? 28.183 -15.644 10.615 1.00 26.49 101 LYS A C 1
ATOM 814 O O . LYS A 1 104 ? 27.600 -14.954 9.780 1.00 25.66 101 LYS A O 1
ATOM 820 N N . SER A 1 105 ? 28.031 -15.477 11.925 1.00 20.27 102 SER A N 1
ATOM 821 C CA . SER A 1 105 ? 27.079 -14.512 12.468 1.00 20.18 102 SER A CA 1
ATOM 822 C C . SER A 1 105 ? 27.722 -13.179 12.845 1.00 25.76 102 SER A C 1
ATOM 823 O O . SER A 1 105 ? 28.833 -13.145 13.372 1.00 24.56 102 SER A O 1
ATOM 826 N N . PRO A 1 106 ? 27.016 -12.070 12.576 1.00 19.33 103 PRO A N 1
ATOM 827 C CA . PRO A 1 106 ? 27.488 -10.774 13.065 1.00 20.40 103 PRO A CA 1
ATOM 828 C C . PRO A 1 106 ? 27.337 -10.709 14.571 1.00 21.00 103 PRO A C 1
ATOM 829 O O . PRO A 1 106 ? 26.583 -11.496 15.145 1.00 21.01 103 PRO A O 1
ATOM 833 N N . LEU A 1 107 ? 28.048 -9.781 15.202 1.00 24.31 104 LEU A N 1
ATOM 834 C CA . LEU A 1 107 ? 27.842 -9.492 16.614 1.00 19.63 104 LEU A CA 1
ATOM 835 C C . LEU A 1 107 ? 26.500 -8.782 16.751 1.00 17.97 104 LEU A C 1
ATOM 836 O O . LEU A 1 107 ? 26.278 -7.736 16.146 1.00 16.46 104 LEU A O 1
ATOM 841 N N . CYS A 1 108 ? 25.595 -9.367 17.527 1.00 22.96 105 CYS A N 1
ATOM 842 C CA . CYS A 1 108 ? 24.243 -8.833 17.640 1.00 19.57 105 CYS A CA 1
ATOM 843 C C . CYS A 1 108 ? 23.951 -8.286 19.031 1.00 17.20 105 CYS A C 1
ATOM 844 O O . CYS A 1 108 ? 24.282 -8.916 20.035 1.00 24.22 105 CYS A O 1
ATOM 847 N N . GLY A 1 109 ? 23.329 -7.112 19.083 1.00 17.08 106 GLY A N 1
ATOM 848 C CA . GLY A 1 109 ? 22.969 -6.491 20.344 1.00 16.09 106 GLY A CA 1
ATOM 849 C C . GLY A 1 109 ? 22.725 -4.996 20.226 1.00 20.18 106 GLY A C 1
ATOM 850 O O . GLY A 1 109 ? 22.392 -4.497 19.151 1.00 16.80 106 GLY A O 1
ATOM 851 N N . ASN A 1 110 ? 22.880 -4.284 21.341 1.00 21.00 107 ASN A N 1
ATOM 852 C CA . ASN A 1 110 ? 22.760 -2.828 21.366 1.00 19.51 107 ASN A CA 1
ATOM 853 C C . ASN A 1 110 ? 24.120 -2.175 21.570 1.00 18.87 107 ASN A C 1
ATOM 854 O O . ASN A 1 110 ? 24.823 -2.497 22.523 1.00 22.92 107 ASN A O 1
ATOM 859 N N . SER A 1 111 ? 24.478 -1.257 20.676 1.00 19.62 108 SER A N 1
ATOM 860 C CA . SER A 1 111 ? 25.744 -0.524 20.752 1.00 18.34 108 SER A CA 1
ATOM 861 C C . SER A 1 111 ? 26.930 -1.433 21.021 1.00 19.96 108 SER A C 1
ATOM 862 O O . SER A 1 111 ? 27.655 -1.257 22.001 1.00 21.53 108 SER A O 1
ATOM 865 N N . VAL A 1 112 ? 27.133 -2.391 20.125 1.00 25.07 109 VAL A N 1
ATOM 866 C CA . VAL A 1 112 ? 28.082 -3.476 20.350 1.00 21.31 109 VAL A CA 1
ATOM 867 C C . VAL A 1 112 ? 29.535 -3.171 19.966 1.00 21.39 109 VAL A C 1
ATOM 868 O O . VAL A 1 112 ? 30.412 -4.020 20.124 1.00 23.26 109 VAL A O 1
ATOM 872 N N . CYS A 1 113 ? 29.795 -1.961 19.478 1.00 22.35 110 CYS A N 1
ATOM 873 C CA . CYS A 1 113 ? 31.165 -1.553 19.159 1.00 20.33 110 CYS A CA 1
ATOM 874 C C . CYS A 1 113 ? 32.052 -1.570 20.403 1.00 18.78 110 CYS A C 1
ATOM 875 O O . CYS A 1 113 ? 33.213 -1.974 20.348 1.00 18.10 110 CYS A O 1
ATOM 878 N N . GLN A 1 114 ? 31.494 -1.121 21.522 1.00 23.20 111 GLN A N 1
ATOM 879 C CA . GLN A 1 114 ? 32.184 -1.144 22.805 1.00 17.79 111 GLN A CA 1
ATOM 880 C C . GLN A 1 114 ? 32.543 -2.581 23.181 1.00 21.01 111 GLN A C 1
ATOM 881 O O . GLN A 1 114 ? 33.634 -2.851 23.691 1.00 18.29 111 GLN A O 1
ATOM 887 N N . ASP A 1 115 ? 31.613 -3.498 22.919 1.00 19.71 112 ASP A N 1
ATOM 888 C CA . ASP A 1 115 ? 31.806 -4.916 23.202 1.00 22.34 112 ASP A CA 1
ATOM 889 C C . ASP A 1 115 ? 32.862 -5.523 22.285 1.00 23.82 112 ASP A C 1
ATOM 890 O O . ASP A 1 115 ? 33.687 -6.328 22.719 1.00 28.81 112 ASP A O 1
ATOM 895 N N . ARG A 1 116 ? 32.820 -5.137 21.014 1.00 20.95 113 ARG A N 1
ATOM 896 C CA . ARG A 1 116 ? 33.774 -5.616 20.025 1.00 18.80 113 ARG A CA 1
ATOM 897 C C . ARG A 1 116 ? 35.203 -5.250 20.418 1.00 15.26 113 ARG A C 1
ATOM 898 O O . ARG A 1 116 ? 36.137 -6.012 20.183 1.00 19.20 113 ARG A O 1
ATOM 906 N N . ARG A 1 117 ? 35.363 -4.080 21.024 1.00 18.02 114 ARG A N 1
ATOM 907 C CA . ARG A 1 117 ? 36.678 -3.595 21.436 1.00 22.00 114 ARG A CA 1
ATOM 908 C C . ARG A 1 117 ? 37.217 -4.312 22.676 1.00 28.12 114 ARG A C 1
ATOM 909 O O . ARG A 1 117 ? 38.424 -4.514 22.801 1.00 34.64 114 ARG A O 1
ATOM 917 N N . PHE A 1 118 ? 36.330 -4.694 23.593 1.00 21.17 115 PHE A N 1
ATOM 918 C CA . PHE A 1 118 ? 36.748 -5.493 24.739 1.00 22.02 115 PHE A CA 1
ATOM 919 C C . PHE A 1 118 ? 36.996 -6.936 24.317 1.00 25.44 115 PHE A C 1
ATOM 920 O O . PHE A 1 118 ? 38.011 -7.526 24.682 1.00 24.48 115 PHE A O 1
ATOM 928 N N . LEU A 1 119 ? 36.072 -7.500 23.545 1.00 21.97 116 LEU A N 1
ATOM 929 C CA . LEU A 1 119 ? 36.251 -8.850 23.016 1.00 22.79 116 LEU A CA 1
ATOM 930 C C . LEU A 1 119 ? 37.588 -8.961 22.297 1.00 19.40 116 LEU A C 1
ATOM 931 O O . LEU A 1 119 ? 38.351 -9.888 22.535 1.00 22.11 116 LEU A O 1
ATOM 936 N N . SER A 1 120 ? 37.871 -7.998 21.426 1.00 26.32 117 SER A N 1
ATOM 937 C CA . SER A 1 120 ? 39.096 -8.000 20.635 1.00 22.00 117 SER A CA 1
ATOM 938 C C . SER A 1 120 ? 40.354 -8.048 21.498 1.00 23.68 117 SER A C 1
ATOM 939 O O . SER A 1 120 ? 41.322 -8.729 21.161 1.00 18.86 117 SER A O 1
ATOM 942 N N . ARG A 1 121 ? 40.336 -7.320 22.609 1.00 26.30 118 ARG A N 1
ATOM 943 C CA . ARG A 1 121 ? 41.511 -7.212 23.467 1.00 25.32 118 ARG A CA 1
ATOM 944 C C . ARG A 1 121 ? 41.621 -8.332 24.507 1.00 29.80 118 ARG A C 1
ATOM 945 O O . ARG A 1 121 ? 42.725 -8.766 24.837 1.00 31.26 118 ARG A O 1
ATOM 953 N N . TYR A 1 122 ? 40.483 -8.805 25.010 1.00 27.47 119 TYR A N 1
ATOM 954 C CA . TYR A 1 122 ? 40.479 -9.752 26.127 1.00 25.99 119 TYR A CA 1
ATOM 955 C C . TYR A 1 122 ? 40.000 -11.159 25.764 1.00 23.42 119 TYR A C 1
ATOM 956 O O . TYR A 1 122 ? 40.303 -12.121 26.467 1.00 23.23 119 TYR A O 1
ATOM 973 N N . PRO A 1 124 ? 40.213 -12.850 22.247 1.00 25.21 121 PRO A N 1
ATOM 974 C CA . PRO A 1 124 ? 40.600 -12.925 20.831 1.00 25.50 121 PRO A CA 1
ATOM 975 C C . PRO A 1 124 ? 39.870 -14.013 20.041 1.00 21.52 121 PRO A C 1
ATOM 976 O O . PRO A 1 124 ? 39.419 -13.752 18.927 1.00 25.78 121 PRO A O 1
ATOM 980 N N . ARG A 1 125 ? 39.763 -15.212 20.604 1.00 23.80 122 ARG A N 1
ATOM 981 C CA . ARG A 1 125 ? 39.123 -16.330 19.912 1.00 21.78 122 ARG A CA 1
ATOM 982 C C . ARG A 1 125 ? 37.628 -16.098 19.687 1.00 22.86 122 ARG A C 1
ATOM 983 O O . ARG A 1 125 ? 37.132 -16.239 18.568 1.00 22.77 122 ARG A O 1
ATOM 991 N N . LEU A 1 126 ? 36.913 -15.755 20.754 1.00 19.95 123 LEU A N 1
ATOM 992 C CA . LEU A 1 126 ? 35.487 -15.477 20.652 1.00 21.88 123 LEU A CA 1
ATOM 993 C C . LEU A 1 126 ? 35.235 -14.302 19.709 1.00 23.13 123 LEU A C 1
ATOM 994 O O . LEU A 1 126 ? 34.246 -14.277 18.973 1.00 19.77 123 LEU A O 1
ATOM 999 N N . ASN A 1 127 ? 36.131 -13.321 19.741 1.00 20.07 124 ASN A N 1
ATOM 1000 C CA . ASN A 1 127 ? 36.020 -12.171 18.849 1.00 26.60 124 ASN A CA 1
ATOM 1001 C C . ASN A 1 127 ? 36.145 -12.590 17.386 1.00 25.30 124 ASN A C 1
ATOM 1002 O O . ASN A 1 127 ? 35.395 -12.123 16.531 1.00 28.11 124 ASN A O 1
ATOM 1007 N N . GLN A 1 128 ? 37.089 -13.484 17.107 1.00 19.66 125 GLN A N 1
ATOM 1008 C CA . GLN A 1 128 ? 37.289 -13.985 15.754 1.00 23.94 125 GLN A CA 1
ATOM 1009 C C . GLN A 1 128 ? 36.130 -14.868 15.314 1.00 23.47 125 GLN A C 1
ATOM 1010 O O . GLN A 1 128 ? 35.950 -15.112 14.124 1.00 21.78 125 GLN A O 1
ATOM 1016 N N . PHE A 1 129 ? 35.348 -15.343 16.280 1.00 24.98 126 PHE A N 1
ATOM 1017 C CA . PHE A 1 129 ? 34.272 -16.289 16.004 1.00 20.08 126 PHE A CA 1
ATOM 1018 C C . PHE A 1 129 ? 33.084 -15.613 15.328 1.00 20.42 126 PHE A C 1
ATOM 1019 O O . PHE A 1 129 ? 32.290 -16.260 14.651 1.00 16.16 126 PHE A O 1
ATOM 1027 N N . PHE A 1 130 ? 32.964 -14.306 15.525 1.00 24.97 127 PHE A N 1
ATOM 1028 C CA . PHE A 1 130 ? 31.911 -13.538 14.881 1.00 24.91 127 PHE A CA 1
ATOM 1029 C C . PHE A 1 130 ? 32.301 -13.135 13.466 1.00 25.36 127 PHE A C 1
ATOM 1030 O O . PHE A 1 130 ? 33.481 -13.050 13.132 1.00 27.46 127 PHE A O 1
ATOM 1038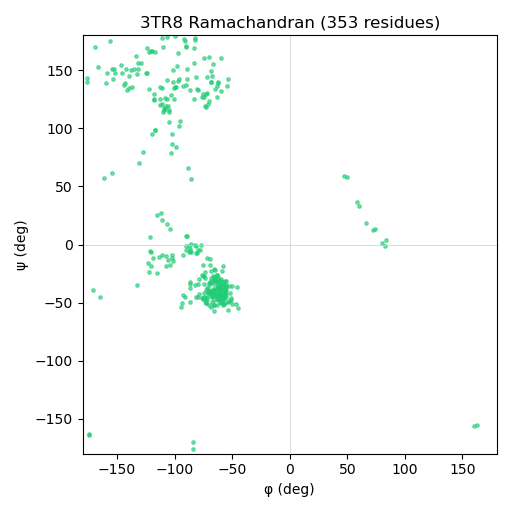 N N . HIS A 1 131 ? 31.296 -12.884 12.637 1.00 24.18 128 HIS A N 1
ATOM 1039 C CA . HIS A 1 131 ? 31.514 -12.239 11.353 1.00 22.52 128 HIS A CA 1
ATOM 1040 C C . HIS A 1 131 ? 31.975 -10.814 11.652 1.00 18.51 128 HIS A C 1
ATOM 1041 O O . HIS A 1 131 ? 31.689 -10.280 12.723 1.00 23.80 128 HIS A O 1
ATOM 1048 N N . TYR A 1 132 ? 32.701 -10.213 10.717 1.00 22.41 129 TYR A N 1
ATOM 1049 C CA . TYR A 1 132 ? 33.223 -8.856 10.872 1.00 20.23 129 TYR A CA 1
ATOM 1050 C C . TYR A 1 132 ? 32.124 -7.840 11.179 1.00 20.61 129 TYR A C 1
ATOM 1051 O O . TYR A 1 132 ? 32.359 -6.856 11.878 1.00 17.01 129 TYR A O 1
ATOM 1060 N N . ARG A 1 133 ? 30.925 -8.089 10.662 1.00 19.42 130 ARG A N 1
ATOM 1061 C CA . ARG A 1 133 ? 29.838 -7.119 10.745 1.00 19.43 130 ARG A CA 1
ATOM 1062 C C . ARG A 1 133 ? 29.068 -7.145 12.065 1.00 21.82 130 ARG A C 1
ATOM 1063 O O . ARG A 1 133 ? 29.226 -8.055 12.879 1.00 19.02 130 ARG A O 1
ATOM 1071 N N . HIS A 1 134 ? 28.232 -6.128 12.253 1.00 21.15 131 HIS A N 1
ATOM 1072 C CA . HIS A 1 134 ? 27.436 -5.975 13.462 1.00 16.75 131 HIS A CA 1
ATOM 1073 C C . HIS A 1 134 ? 25.965 -5.850 13.119 1.00 20.68 131 HIS A C 1
ATOM 1074 O O . HIS A 1 134 ? 25.604 -5.312 12.077 1.00 22.43 131 HIS A O 1
ATOM 1081 N N . LEU A 1 135 ? 25.119 -6.356 14.007 1.00 20.74 132 LEU A N 1
ATOM 1082 C CA . LEU A 1 135 ? 23.686 -6.141 13.913 1.00 18.50 132 LEU A CA 1
ATOM 1083 C C . LEU A 1 135 ? 23.270 -5.368 15.157 1.00 20.91 132 LEU A C 1
ATOM 1084 O O . LEU A 1 135 ? 23.095 -5.945 16.233 1.00 23.23 132 LEU A O 1
ATOM 1089 N N . ASP A 1 136 ? 23.139 -4.055 15.006 1.00 25.22 133 ASP A N 1
ATOM 1090 C CA . ASP A 1 136 ? 22.905 -3.174 16.141 1.00 16.81 133 ASP A CA 1
ATOM 1091 C C . ASP A 1 136 ? 21.493 -2.603 16.167 1.00 15.05 133 ASP A C 1
ATOM 1092 O O . ASP A 1 136 ? 21.092 -1.870 15.267 1.00 15.30 133 ASP A O 1
ATOM 1097 N N . VAL A 1 137 ? 20.748 -2.942 17.214 1.00 21.74 134 VAL A N 1
ATOM 1098 C CA . VAL A 1 137 ? 19.382 -2.464 17.376 1.00 19.56 134 VAL A CA 1
ATOM 1099 C C . VAL A 1 137 ? 19.366 -0.961 17.646 1.00 19.24 134 VAL A C 1
ATOM 1100 O O . VAL A 1 137 ? 18.413 -0.265 17.301 1.00 17.97 134 VAL A O 1
ATOM 1104 N N . THR A 1 138 ? 20.437 -0.465 18.253 1.00 15.70 135 THR A N 1
ATOM 1105 C CA . THR A 1 138 ? 20.555 0.959 18.530 1.00 21.84 135 THR A CA 1
ATOM 1106 C C . THR A 1 138 ? 20.388 1.788 17.251 1.00 22.05 135 THR A C 1
ATOM 1107 O O . THR A 1 138 ? 19.794 2.869 17.276 1.00 20.62 135 THR A O 1
ATOM 1111 N N . THR A 1 139 ? 20.894 1.267 16.134 1.00 20.28 136 THR A N 1
ATOM 1112 C CA . THR A 1 139 ? 20.719 1.914 14.835 1.00 21.19 136 THR A CA 1
ATOM 1113 C C . THR A 1 139 ? 19.240 2.114 14.495 1.00 18.35 136 THR A C 1
ATOM 1114 O O . THR A 1 139 ? 18.841 3.191 14.050 1.00 20.89 136 THR A O 1
ATOM 1118 N N . LEU A 1 140 ? 18.433 1.079 14.706 1.00 14.75 137 LEU A N 1
ATOM 1119 C CA . LEU A 1 140 ? 16.985 1.183 14.520 1.00 17.91 137 LEU A CA 1
ATOM 1120 C C . LEU A 1 140 ? 16.368 2.177 15.503 1.00 24.35 137 LEU A C 1
ATOM 1121 O O . LEU A 1 140 ? 15.439 2.919 15.167 1.00 21.22 137 LEU A O 1
ATOM 1126 N N . LYS A 1 141 ? 16.893 2.175 16.724 1.00 22.42 138 LYS A N 1
ATOM 1127 C CA . LYS A 1 141 ? 16.425 3.070 17.774 1.00 22.87 138 LYS A CA 1
ATOM 1128 C C . LYS A 1 141 ? 16.576 4.522 17.331 1.00 23.73 138 LYS A C 1
ATOM 1129 O O . LYS A 1 141 ? 15.660 5.331 17.484 1.00 22.76 138 LYS A O 1
ATOM 1135 N N . ILE A 1 142 ? 17.742 4.841 16.778 1.00 22.66 139 ILE A N 1
ATOM 1136 C CA . ILE A 1 142 ? 18.030 6.192 16.313 1.00 22.82 139 ILE A CA 1
ATOM 1137 C C . ILE A 1 142 ? 17.052 6.639 15.231 1.00 25.58 139 ILE A C 1
ATOM 1138 O O . ILE A 1 142 ? 16.473 7.721 15.316 1.00 23.94 139 ILE A O 1
ATOM 1143 N N . LEU A 1 143 ? 16.872 5.796 14.218 1.00 26.60 140 LEU A N 1
ATOM 1144 C CA . LEU A 1 143 ? 16.004 6.112 13.091 1.00 23.40 140 LEU A CA 1
ATOM 1145 C C . LEU A 1 143 ? 14.554 6.301 13.526 1.00 23.70 140 LEU A C 1
ATOM 1146 O O . LEU A 1 143 ? 13.830 7.118 12.959 1.00 22.90 140 LEU A O 1
ATOM 1151 N N . ALA A 1 144 ? 14.134 5.547 14.536 1.00 21.63 141 ALA A N 1
ATOM 1152 C CA . ALA A 1 144 ? 12.773 5.664 15.039 1.00 21.10 141 ALA A CA 1
ATOM 1153 C C . ALA A 1 144 ? 12.586 6.986 15.775 1.00 23.04 141 ALA A C 1
ATOM 1154 O O . ALA A 1 144 ? 11.568 7.658 15.612 1.00 22.09 141 ALA A O 1
ATOM 1156 N N . GLN A 1 145 ? 13.582 7.359 16.574 1.00 24.78 142 GLN A N 1
ATOM 1157 C CA . GLN A 1 145 ? 13.545 8.618 17.316 1.00 21.80 142 GLN A CA 1
ATOM 1158 C C . GLN A 1 145 ? 13.461 9.820 16.377 1.00 20.95 142 GLN A C 1
ATOM 1159 O O . GLN A 1 145 ? 12.762 10.789 16.668 1.00 26.58 142 GLN A O 1
ATOM 1165 N N . ARG A 1 146 ? 14.161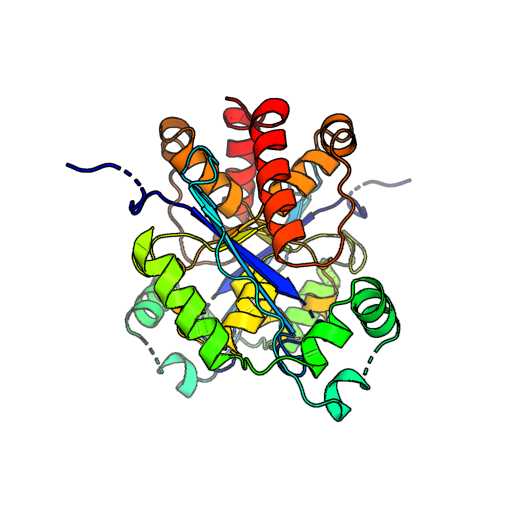 9.742 15.247 1.00 22.84 143 ARG A N 1
ATOM 1166 C CA . ARG A 1 146 ? 14.195 10.831 14.274 1.00 24.24 143 ARG A CA 1
ATOM 1167 C C . ARG A 1 146 ? 12.971 10.833 13.368 1.00 25.30 143 ARG A C 1
ATOM 1168 O O . ARG A 1 146 ? 12.373 11.881 13.119 1.00 36.67 143 ARG A O 1
ATOM 1176 N N . TRP A 1 147 ? 12.607 9.653 12.876 1.00 26.69 144 TRP A N 1
ATOM 1177 C CA . TRP A 1 147 ? 11.622 9.532 11.806 1.00 25.33 144 TRP A CA 1
ATOM 1178 C C . TRP A 1 147 ? 10.226 9.136 12.286 1.00 25.76 144 TRP A C 1
ATOM 1179 O O . TRP A 1 147 ? 9.254 9.254 11.542 1.00 26.09 144 TRP A O 1
ATOM 1190 N N . ALA A 1 148 ? 10.122 8.664 13.522 1.00 26.43 145 ALA A N 1
ATOM 1191 C CA . ALA A 1 148 ? 8.842 8.173 14.024 1.00 27.11 145 ALA A CA 1
ATOM 1192 C C . ALA A 1 148 ? 8.820 8.101 15.550 1.00 25.40 145 ALA A C 1
ATOM 1193 O O . ALA A 1 148 ? 8.570 7.045 16.126 1.00 25.98 145 ALA A O 1
ATOM 1195 N N . PRO A 1 149 ? 9.073 9.239 16.209 1.00 28.33 146 PRO A N 1
ATOM 1196 C CA . PRO A 1 149 ? 9.227 9.294 17.667 1.00 23.68 146 PRO A CA 1
ATOM 1197 C C . PRO A 1 149 ? 8.160 8.518 18.441 1.00 26.52 146 PRO A C 1
ATOM 1198 O O . PRO A 1 149 ? 8.474 7.923 19.471 1.00 25.59 146 PRO A O 1
ATOM 1202 N N . GLN A 1 150 ? 6.923 8.521 17.952 1.00 28.97 147 GLN A N 1
ATOM 1203 C CA . GLN A 1 150 ? 5.830 7.836 18.637 1.00 23.66 147 GLN A CA 1
ATOM 1204 C C . GLN A 1 150 ? 6.052 6.327 18.688 1.00 24.91 147 GLN A C 1
ATOM 1205 O O . GLN A 1 150 ? 5.624 5.663 19.630 1.00 25.65 147 GLN A O 1
ATOM 1211 N N . ILE A 1 151 ? 6.713 5.793 17.667 1.00 28.61 148 ILE A N 1
ATOM 1212 C CA . ILE A 1 151 ? 7.049 4.373 17.623 1.00 26.76 148 ILE A CA 1
ATOM 1213 C C . ILE A 1 151 ? 8.178 4.053 18.601 1.00 29.33 148 ILE A C 1
ATOM 1214 O O . ILE A 1 151 ? 8.091 3.103 19.381 1.00 25.42 148 ILE A O 1
ATOM 1219 N N . ALA A 1 152 ? 9.236 4.856 18.553 1.00 27.27 149 ALA A N 1
ATOM 1220 C CA . ALA A 1 152 ? 10.359 4.706 19.470 1.00 23.87 149 ALA A CA 1
ATOM 1221 C C . ALA A 1 152 ? 9.889 4.756 20.921 1.00 26.46 149 ALA A C 1
ATOM 1222 O O . ALA A 1 152 ? 10.287 3.933 21.744 1.00 28.96 149 ALA A O 1
ATOM 1224 N N . ALA A 1 153 ? 9.022 5.719 21.218 1.00 27.16 150 ALA A N 1
ATOM 1225 C CA . ALA A 1 153 ? 8.563 5.965 22.582 1.00 27.43 150 ALA A CA 1
ATOM 1226 C C . ALA A 1 153 ? 7.613 4.894 23.116 1.00 29.08 150 ALA A C 1
ATOM 1227 O O . ALA A 1 153 ? 7.315 4.869 24.312 1.00 28.54 150 ALA A O 1
ATOM 1229 N N . ALA A 1 154 ? 7.132 4.016 22.240 1.00 25.61 151 ALA A N 1
ATOM 1230 C CA . ALA A 1 154 ? 6.181 2.988 22.658 1.00 24.44 151 ALA A CA 1
ATOM 1231 C C . ALA A 1 154 ? 6.884 1.741 23.196 1.00 26.43 151 ALA A C 1
ATOM 1232 O O . ALA A 1 154 ? 6.241 0.813 23.687 1.00 22.81 151 ALA A O 1
ATOM 1234 N N . HIS A 1 155 ? 8.208 1.728 23.107 1.00 26.22 152 HIS A N 1
ATOM 1235 C CA . HIS A 1 155 ? 8.997 0.625 23.640 1.00 32.62 152 HIS A CA 1
ATOM 1236 C C . HIS A 1 155 ? 10.141 1.156 24.489 1.00 34.98 152 HIS A C 1
ATOM 1237 O O . HIS A 1 155 ? 11.306 1.076 24.103 1.00 37.33 152 HIS A O 1
ATOM 1244 N N . ILE A 1 156 ? 9.800 1.710 25.646 1.00 39.78 153 ILE A N 1
ATOM 1245 C CA . ILE A 1 156 ? 10.803 2.247 26.550 1.00 38.03 153 ILE A CA 1
ATOM 1246 C C . ILE A 1 156 ? 11.484 1.093 27.267 1.00 34.59 153 ILE A C 1
ATOM 1247 O O . ILE A 1 156 ? 10.823 0.244 27.864 1.00 36.35 153 ILE A O 1
ATOM 1252 N N . LYS A 1 157 ? 12.809 1.061 27.203 1.00 34.10 154 LYS A N 1
ATOM 1253 C CA . LYS A 1 157 ? 13.574 -0.023 27.800 1.00 32.37 154 LYS A CA 1
ATOM 1254 C C . LYS A 1 157 ? 14.290 0.423 29.071 1.00 34.74 154 LYS A C 1
ATOM 1255 O O . LYS A 1 157 ? 15.040 1.397 29.061 1.00 46.79 154 LYS A O 1
ATOM 1261 N N . GLU A 1 158 ? 14.058 -0.294 30.163 1.00 28.80 155 GLU A N 1
ATOM 1262 C CA . GLU A 1 158 ? 14.752 -0.028 31.417 1.00 34.15 155 GLU A CA 1
ATOM 1263 C C . GLU A 1 158 ? 15.813 -1.092 31.669 1.00 34.99 155 GLU A C 1
ATOM 1264 O O . GLU A 1 158 ? 15.502 -2.231 32.023 1.00 41.99 155 GLU A O 1
ATOM 1270 N N . SER A 1 159 ? 17.070 -0.713 31.477 1.00 31.30 156 SER A N 1
ATOM 1271 C CA . SER A 1 159 ? 18.176 -1.658 31.554 1.00 23.81 156 SER A CA 1
ATOM 1272 C C . SER A 1 159 ? 18.598 -1.966 32.991 1.00 27.57 156 SER A C 1
ATOM 1273 O O . SER A 1 159 ? 18.784 -1.065 33.804 1.00 29.47 156 SER A O 1
ATOM 1276 N N . GLN A 1 160 ? 18.762 -3.249 33.290 1.00 24.82 157 GLN A N 1
ATOM 1277 C CA . GLN A 1 160 ? 19.194 -3.676 34.613 1.00 27.52 157 GLN A CA 1
ATOM 1278 C C . GLN A 1 160 ? 20.711 -3.769 34.728 1.00 28.32 157 GLN A C 1
ATOM 1279 O O . GLN A 1 160 ? 21.240 -4.039 35.807 1.00 25.50 157 GLN A O 1
ATOM 1285 N N . HIS A 1 161 ? 21.404 -3.550 33.614 1.00 30.48 158 HIS A N 1
ATOM 1286 C CA . HIS A 1 161 ? 22.862 -3.622 33.582 1.00 24.12 158 HIS A CA 1
ATOM 1287 C C . HIS A 1 161 ? 23.363 -5.005 33.992 1.00 23.51 158 HIS A C 1
ATOM 1288 O O . HIS A 1 161 ? 24.421 -5.144 34.609 1.00 27.46 158 HIS A O 1
ATOM 1295 N N . LEU A 1 162 ? 22.575 -6.020 33.652 1.00 25.96 159 LEU A N 1
ATOM 1296 C CA . LEU A 1 162 ? 22.984 -7.415 33.766 1.00 22.75 159 LEU A CA 1
ATOM 1297 C C . LEU A 1 162 ? 22.965 -8.016 32.365 1.00 24.99 159 LEU A C 1
ATOM 1298 O O . LEU A 1 162 ? 21.948 -7.958 31.676 1.00 29.49 159 LEU A O 1
ATOM 1303 N N . ALA A 1 163 ? 24.090 -8.587 31.947 1.00 25.32 160 ALA A N 1
ATOM 1304 C CA . ALA A 1 163 ? 24.277 -9.016 30.561 1.00 20.64 160 ALA A CA 1
ATOM 1305 C C . ALA A 1 163 ? 23.089 -9.762 29.969 1.00 23.54 160 ALA A C 1
ATOM 1306 O O . ALA A 1 163 ? 22.572 -9.380 28.919 1.00 24.05 160 ALA A O 1
ATOM 1308 N N . LEU A 1 164 ? 22.658 -10.823 30.648 1.00 30.58 161 LEU A N 1
ATOM 1309 C CA . LEU A 1 164 ? 21.617 -11.708 30.126 1.00 23.82 161 LEU A CA 1
ATOM 1310 C C . LEU A 1 164 ? 20.277 -11.004 29.948 1.00 23.55 161 LEU A C 1
ATOM 1311 O O . LEU A 1 164 ? 19.564 -11.246 28.975 1.00 25.30 161 LEU A O 1
ATOM 1316 N N . GLN A 1 165 ? 19.940 -10.131 30.889 1.00 22.70 162 GLN A N 1
ATOM 1317 C CA . GLN A 1 165 ? 18.705 -9.368 30.796 1.00 23.81 162 GLN A CA 1
ATOM 1318 C C . GLN A 1 165 ? 18.785 -8.338 29.676 1.00 28.23 162 GLN A C 1
ATOM 1319 O O . GLN A 1 165 ? 17.780 -8.031 29.037 1.00 29.91 162 GLN A O 1
ATOM 1325 N N . ASP A 1 166 ? 19.980 -7.806 29.439 1.00 22.97 163 ASP A N 1
ATOM 1326 C CA . ASP A 1 166 ? 20.173 -6.840 28.367 1.00 22.17 163 ASP A CA 1
ATOM 1327 C C . ASP A 1 166 ? 20.044 -7.518 27.003 1.00 22.85 163 ASP A C 1
ATOM 1328 O O . ASP A 1 166 ? 19.432 -6.967 26.086 1.00 20.97 163 ASP A O 1
ATOM 1333 N N . ILE A 1 167 ? 20.612 -8.715 26.874 1.00 17.93 164 ILE A N 1
ATOM 1334 C CA . ILE A 1 167 ? 20.497 -9.468 25.627 1.00 23.25 164 ILE A CA 1
ATOM 1335 C C . ILE A 1 167 ? 19.042 -9.765 25.293 1.00 23.95 164 ILE A C 1
ATOM 1336 O O . ILE A 1 167 ? 18.630 -9.671 24.135 1.00 27.30 164 ILE A O 1
ATOM 1341 N N . ARG A 1 168 ? 18.272 -10.147 26.308 1.00 18.27 165 ARG A N 1
ATOM 1342 C CA . ARG A 1 168 ? 16.852 -10.427 26.122 1.00 23.62 165 ARG A CA 1
ATOM 1343 C C . ARG A 1 168 ? 16.079 -9.174 25.728 1.00 19.16 165 ARG A C 1
ATOM 1344 O O . ARG A 1 168 ? 15.049 -9.255 25.063 1.00 18.45 165 ARG A O 1
ATOM 1352 N N . ASP A 1 169 ? 16.580 -8.017 26.149 1.00 20.36 166 ASP A N 1
ATOM 1353 C CA . ASP A 1 169 ? 15.969 -6.746 25.791 1.00 18.10 166 ASP A CA 1
ATOM 1354 C C . ASP A 1 169 ? 16.284 -6.409 24.347 1.00 18.49 166 ASP A C 1
ATOM 1355 O O . ASP A 1 169 ? 15.409 -5.999 23.593 1.00 22.59 166 ASP A O 1
ATOM 1360 N N . SER A 1 170 ? 17.546 -6.589 23.974 1.00 19.61 167 SER A N 1
ATOM 1361 C CA . SER A 1 170 ? 18.005 -6.306 22.619 1.00 16.45 167 SER A CA 1
ATOM 1362 C C . SER A 1 170 ? 17.182 -7.072 21.588 1.00 16.86 167 SER A C 1
ATOM 1363 O O . SER A 1 170 ? 16.804 -6.523 20.555 1.00 16.28 167 SER A O 1
ATOM 1366 N N . ILE A 1 171 ? 16.899 -8.338 21.876 1.00 19.62 168 ILE A N 1
ATOM 1367 C CA . ILE A 1 171 ? 16.101 -9.159 20.969 1.00 20.46 168 ILE A CA 1
ATOM 1368 C C . ILE A 1 171 ? 14.668 -8.643 20.872 1.00 20.89 168 ILE A C 1
ATOM 1369 O O . ILE A 1 171 ? 14.161 -8.398 19.775 1.00 23.41 168 ILE A O 1
ATOM 1374 N N . GLU A 1 172 ? 14.023 -8.465 22.021 1.00 19.80 169 GLU A N 1
ATOM 1375 C CA . GLU A 1 172 ? 12.641 -7.998 22.044 1.00 24.90 169 GLU A CA 1
ATOM 1376 C C . GLU A 1 172 ? 12.497 -6.596 21.452 1.00 22.29 169 GLU A C 1
ATOM 1377 O O . GLU A 1 172 ? 11.434 -6.240 20.945 1.00 24.91 169 GLU A O 1
ATOM 1383 N N . GLU A 1 173 ? 13.561 -5.804 21.515 1.00 19.74 170 GLU A N 1
ATOM 1384 C CA . GLU A 1 173 ? 13.550 -4.484 20.894 1.00 22.84 170 GLU A CA 1
ATOM 1385 C C . GLU A 1 173 ? 13.581 -4.611 19.373 1.00 27.59 170 GLU A C 1
ATOM 1386 O O . GLU A 1 173 ? 12.920 -3.855 18.662 1.00 17.27 170 GLU A O 1
ATOM 1392 N N . LEU A 1 174 ? 14.353 -5.578 18.882 1.00 26.34 171 LEU A N 1
ATOM 1393 C CA . LEU A 1 174 ? 14.421 -5.841 17.451 1.00 25.16 171 LEU A CA 1
ATOM 1394 C C . LEU A 1 174 ? 13.094 -6.409 16.965 1.00 21.65 171 LEU A C 1
ATOM 1395 O O . LEU A 1 174 ? 12.611 -6.048 15.891 1.00 21.97 171 LEU A O 1
ATOM 1400 N N . ARG A 1 175 ? 12.501 -7.287 17.766 1.00 18.74 172 ARG A N 1
ATOM 1401 C CA . ARG A 1 175 ? 11.195 -7.838 17.437 1.00 18.26 172 ARG A CA 1
ATOM 1402 C C . ARG A 1 175 ? 10.167 -6.722 17.359 1.00 17.95 172 ARG A C 1
ATOM 1403 O O . ARG A 1 175 ? 9.259 -6.767 16.536 1.00 25.34 172 ARG A O 1
ATOM 1411 N N . TYR A 1 176 ? 10.317 -5.722 18.224 1.00 21.20 173 TYR A N 1
ATOM 1412 C CA . TYR A 1 176 ? 9.401 -4.586 18.256 1.00 21.28 173 TYR A CA 1
ATOM 1413 C C . TYR A 1 176 ? 9.511 -3.717 17.006 1.00 20.44 173 TYR A C 1
ATOM 1414 O O . TYR A 1 176 ? 8.502 -3.293 16.448 1.00 22.93 173 TYR A O 1
ATOM 1423 N N . TYR A 1 177 ? 10.739 -3.446 16.577 1.00 21.72 174 TYR A N 1
ATOM 1424 C CA . TYR A 1 177 ? 10.968 -2.642 15.381 1.00 25.63 174 TYR A CA 1
ATOM 1425 C C . TYR A 1 177 ? 10.572 -3.382 14.108 1.00 24.55 174 TYR A C 1
ATOM 1426 O O . TYR A 1 177 ? 10.087 -2.770 13.161 1.00 23.59 174 TYR A O 1
ATOM 1435 N N . ARG A 1 178 ? 10.780 -4.696 14.089 1.00 20.84 175 ARG A N 1
ATOM 1436 C CA . ARG A 1 178 ? 10.424 -5.499 12.924 1.00 26.17 175 ARG A CA 1
ATOM 1437 C C . ARG A 1 178 ? 8.943 -5.351 12.601 1.00 22.02 175 ARG A C 1
ATOM 1438 O O . ARG A 1 178 ? 8.551 -5.331 11.436 1.00 25.47 175 ARG A O 1
ATOM 1446 N N . ALA A 1 179 ? 8.126 -5.237 13.643 1.00 22.82 176 ALA A N 1
ATOM 1447 C CA . ALA A 1 179 ? 6.679 -5.185 13.486 1.00 22.01 176 ALA A CA 1
ATOM 1448 C C . ALA A 1 179 ? 6.146 -3.777 13.237 1.00 23.37 176 ALA A C 1
ATOM 1449 O O . ALA A 1 179 ? 5.209 -3.596 12.462 1.00 26.27 176 ALA A O 1
ATOM 1451 N N . HIS A 1 180 ? 6.743 -2.783 13.885 1.00 20.94 177 HIS A N 1
ATOM 1452 C CA . HIS A 1 180 ? 6.183 -1.437 13.867 1.00 21.06 177 HIS A CA 1
ATOM 1453 C C . HIS A 1 180 ? 7.003 -0.419 13.082 1.00 24.07 177 HIS A C 1
ATOM 1454 O O . HIS A 1 180 ? 6.552 0.702 12.866 1.00 28.20 177 HIS A O 1
ATOM 1461 N N . LEU A 1 181 ? 8.201 -0.797 12.654 1.00 27.05 178 LEU A N 1
ATOM 1462 C CA . LEU A 1 181 ? 9.036 0.132 11.903 1.00 28.21 178 LEU A CA 1
ATOM 1463 C C . LEU A 1 181 ? 9.438 -0.411 10.534 1.00 31.25 178 LEU A C 1
ATOM 1464 O O . LEU A 1 181 ? 9.884 0.343 9.672 1.00 38.37 178 LEU A O 1
ATOM 1469 N N . LEU A 1 182 ? 9.282 -1.714 10.331 1.00 29.36 179 LEU A N 1
ATOM 1470 C CA . LEU A 1 182 ? 9.739 -2.327 9.089 1.00 33.46 179 LEU A CA 1
ATOM 1471 C C . LEU A 1 182 ? 8.629 -2.600 8.077 1.00 42.55 179 LEU A C 1
ATOM 1472 O O . LEU A 1 182 ? 7.479 -2.843 8.440 1.00 42.56 179 LEU A O 1
ATOM 1477 N N . ASN A 1 183 ? 9.001 -2.554 6.802 1.00 50.15 180 ASN A N 1
ATOM 1478 C CA . ASN A 1 183 ? 8.073 -2.768 5.702 1.00 50.18 180 ASN A CA 1
ATOM 1479 C C . ASN A 1 183 ? 7.967 -4.246 5.350 1.00 56.99 180 ASN A C 1
ATOM 1480 O O . ASN A 1 183 ? 8.364 -4.665 4.261 1.00 54.83 180 ASN A O 1
ATOM 1485 N N . LEU A 1 184 ? 7.437 -5.030 6.284 1.00 59.95 181 LEU A N 1
ATOM 1486 C CA . LEU A 1 184 ? 7.280 -6.468 6.095 1.00 52.23 181 LEU A CA 1
ATOM 1487 C C . LEU A 1 184 ? 5.838 -6.887 6.364 1.00 60.59 181 LEU A C 1
ATOM 1488 O O . LEU A 1 184 ? 5.082 -6.166 7.018 1.00 53.04 181 LEU A O 1
ATOM 1493 N N . SER B 1 1 ? 16.404 34.600 13.563 1.00 33.04 -2 SER B N 1
ATOM 1494 C CA . SER B 1 1 ? 16.592 33.417 12.733 1.00 28.79 -2 SER B CA 1
ATOM 1495 C C . SER B 1 1 ? 17.511 33.694 11.544 1.00 36.00 -2 SER B C 1
ATOM 1496 O O . SER B 1 1 ? 17.775 34.848 11.198 1.00 34.35 -2 SER B O 1
ATOM 1499 N N . ASN B 1 2 ? 17.996 32.623 10.925 1.00 30.66 -1 ASN B N 1
ATOM 1500 C CA . ASN B 1 2 ? 18.842 32.732 9.744 1.00 30.52 -1 ASN B CA 1
ATOM 1501 C C . ASN B 1 2 ? 18.775 31.455 8.909 1.00 31.65 -1 ASN B C 1
ATOM 1502 O O . ASN B 1 2 ? 18.157 30.476 9.314 1.00 33.74 -1 ASN B O 1
ATOM 1507 N N . ALA B 1 3 ? 19.418 31.464 7.748 1.00 29.85 0 ALA B N 1
ATOM 1508 C CA . ALA B 1 3 ? 19.333 30.339 6.829 1.00 25.86 0 ALA B CA 1
ATOM 1509 C C . ALA B 1 3 ? 20.571 29.448 6.862 1.00 29.15 0 ALA B C 1
ATOM 1510 O O . ALA B 1 3 ? 20.680 28.508 6.076 1.00 40.67 0 ALA B O 1
ATOM 1520 N N . ASP B 1 5 ? 23.126 26.496 7.988 1.00 29.76 2 ASP B N 1
ATOM 1521 C CA . ASP B 1 5 ? 22.758 25.092 8.112 1.00 37.06 2 ASP B CA 1
ATOM 1522 C C . ASP B 1 5 ? 22.966 24.485 9.497 1.00 27.06 2 ASP B C 1
ATOM 1523 O O . ASP B 1 5 ? 22.793 23.280 9.667 1.00 31.25 2 ASP B O 1
ATOM 1528 N N . PHE B 1 6 ? 23.333 25.298 10.484 1.00 20.02 3 PHE B N 1
ATOM 1529 C CA . PHE B 1 6 ? 23.604 24.753 11.817 1.00 28.23 3 PHE B CA 1
ATOM 1530 C C . PHE B 1 6 ? 22.349 24.224 12.520 1.00 26.33 3 PHE B C 1
ATOM 1531 O O . PHE B 1 6 ? 21.276 24.825 12.441 1.00 22.54 3 PHE B O 1
ATOM 1539 N N . SER B 1 7 ? 22.511 23.092 13.202 1.00 23.72 4 SER B N 1
ATOM 1540 C CA . SER B 1 7 ? 21.450 22.466 13.987 1.00 23.41 4 SER B CA 1
ATOM 1541 C C . SER B 1 7 ? 21.959 21.232 14.728 1.00 27.39 4 SER B C 1
ATOM 1542 O O . SER B 1 7 ? 22.728 20.435 14.189 1.00 26.50 4 SER B O 1
ATOM 1545 N N . ASP B 1 8 ? 21.512 21.066 15.965 1.00 29.67 5 ASP B N 1
ATOM 1546 C CA . ASP B 1 8 ? 21.930 19.923 16.762 1.00 27.95 5 ASP B CA 1
ATOM 1547 C C . ASP B 1 8 ? 21.178 18.656 16.361 1.00 28.88 5 ASP B C 1
ATOM 1548 O O . ASP B 1 8 ? 21.464 17.570 16.864 1.00 36.15 5 ASP B O 1
ATOM 1553 N N . ASP B 1 9 ? 20.221 18.799 15.448 1.00 25.96 6 ASP B N 1
ATOM 1554 C CA . ASP B 1 9 ? 19.517 17.649 14.882 1.00 26.82 6 ASP B CA 1
ATOM 1555 C C . ASP B 1 9 ? 20.283 17.068 13.682 1.00 23.31 6 ASP B C 1
ATOM 1556 O O . ASP B 1 9 ? 19.907 16.028 13.138 1.00 23.38 6 ASP B O 1
ATOM 1561 N N . ASN B 1 10 ? 21.353 17.750 13.278 1.00 23.62 7 ASN B N 1
ATOM 1562 C CA . ASN B 1 10 ? 22.138 17.369 12.104 1.00 24.75 7 ASN B CA 1
ATOM 1563 C C . ASN B 1 10 ? 22.986 16.107 12.277 1.00 21.50 7 ASN B C 1
ATOM 1564 O O . ASN B 1 10 ? 23.548 15.864 13.344 1.00 18.76 7 ASN B O 1
ATOM 1569 N N . LEU B 1 11 ? 23.095 15.323 11.207 1.00 21.10 8 LEU B N 1
ATOM 1570 C CA . LEU B 1 11 ? 23.837 14.064 11.239 1.00 21.60 8 LEU B CA 1
ATOM 1571 C C . LEU B 1 11 ? 25.220 14.198 10.609 1.00 22.37 8 LEU B C 1
ATOM 1572 O O . LEU B 1 11 ? 25.378 14.853 9.577 1.00 23.03 8 LEU B O 1
ATOM 1577 N N . ILE B 1 12 ? 26.215 13.566 11.228 1.00 17.81 9 ILE B N 1
ATOM 1578 C CA . ILE B 1 12 ? 27.576 13.594 10.704 1.00 17.19 9 ILE B CA 1
ATOM 1579 C C . ILE B 1 12 ? 28.004 12.247 10.140 1.00 19.18 9 ILE B C 1
ATOM 1580 O O . ILE B 1 12 ? 28.119 11.258 10.866 1.00 20.58 9 ILE B O 1
ATOM 1585 N N . TRP B 1 13 ? 28.250 12.225 8.837 1.00 20.39 10 TRP B N 1
ATOM 1586 C CA . TRP B 1 13 ? 28.718 11.023 8.167 1.00 17.06 10 TRP B CA 1
ATOM 1587 C C . TRP B 1 13 ? 30.227 11.090 7.969 1.00 14.00 10 TRP B C 1
ATOM 1588 O O . TRP B 1 13 ? 30.762 12.123 7.580 1.00 17.29 10 TRP B O 1
ATOM 1599 N N . LEU B 1 14 ? 30.914 9.990 8.256 1.00 12.00 11 LEU B N 1
ATOM 1600 C CA . LEU B 1 14 ? 32.367 9.953 8.141 1.00 15.80 11 LEU B CA 1
ATOM 1601 C C . LEU B 1 14 ? 32.869 8.601 7.648 1.00 17.96 11 LEU B C 1
ATOM 1602 O O . LEU B 1 14 ? 32.389 7.548 8.079 1.00 18.54 11 LEU B O 1
ATOM 1607 N N . ASP B 1 15 ? 33.839 8.638 6.740 1.00 14.50 12 ASP B N 1
ATOM 1608 C CA . ASP B 1 15 ? 34.476 7.417 6.259 1.00 23.04 12 ASP B CA 1
ATOM 1609 C C . ASP B 1 15 ? 36.001 7.547 6.281 1.00 19.10 12 ASP B C 1
ATOM 1610 O O . ASP B 1 15 ? 36.547 8.645 6.173 1.00 15.67 12 ASP B O 1
ATOM 1615 N N . LEU B 1 16 ? 36.681 6.420 6.445 1.00 16.44 13 LEU B N 1
ATOM 1616 C CA . LEU B 1 16 ? 38.134 6.410 6.480 1.00 17.89 13 LEU B CA 1
ATOM 1617 C C . LEU B 1 16 ? 38.662 5.328 5.569 1.00 19.75 13 LEU B C 1
ATOM 1618 O O . LEU B 1 16 ? 37.970 4.354 5.272 1.00 22.94 13 LEU B O 1
ATOM 1623 N N . GLU B 1 17 ? 39.900 5.503 5.129 1.00 23.05 14 GLU B N 1
ATOM 1624 C CA . GLU B 1 17 ? 40.633 4.427 4.486 1.00 20.76 14 GLU B CA 1
ATOM 1625 C C . GLU B 1 17 ? 41.884 4.190 5.316 1.00 18.14 14 GLU B C 1
ATOM 1626 O O . GLU B 1 17 ? 42.544 5.140 5.746 1.00 16.37 14 GLU B O 1
ATOM 1640 N N . THR B 1 19 ? 45.478 1.514 6.282 1.00 25.06 16 THR B N 1
ATOM 1641 C CA . THR B 1 19 ? 46.483 0.643 5.691 1.00 20.68 16 THR B CA 1
ATOM 1642 C C . THR B 1 19 ? 46.140 -0.805 5.995 1.00 24.37 16 THR B C 1
ATOM 1643 O O . THR B 1 19 ? 46.693 -1.725 5.394 1.00 25.96 16 THR B O 1
ATOM 1647 N N . GLY B 1 20 ? 45.213 -0.996 6.932 1.00 29.32 17 GLY B N 1
ATOM 1648 C CA . GLY B 1 20 ? 44.789 -2.321 7.345 1.00 22.59 17 GLY B CA 1
ATOM 1649 C C . GLY B 1 20 ? 43.635 -2.305 8.332 1.00 25.60 17 GLY B C 1
ATOM 1650 O O . GLY B 1 20 ? 42.940 -1.300 8.483 1.00 26.56 17 GLY B O 1
ATOM 1651 N N . LEU B 1 21 ? 43.437 -3.429 9.012 1.00 24.55 18 LEU B N 1
ATOM 1652 C CA . LEU B 1 21 ? 42.296 -3.599 9.902 1.00 31.42 18 LEU B CA 1
ATOM 1653 C C . LEU B 1 21 ? 42.664 -3.439 11.373 1.00 31.98 18 LEU B C 1
ATOM 1654 O O . LEU B 1 21 ? 41.784 -3.405 12.229 1.00 36.55 18 LEU B O 1
ATOM 1659 N N . ASP B 1 22 ? 43.959 -3.351 11.665 1.00 27.04 19 ASP B N 1
ATOM 1660 C CA . ASP B 1 22 ? 44.425 -3.252 13.046 1.00 30.00 19 ASP B CA 1
ATOM 1661 C C . ASP B 1 22 ? 44.669 -1.802 13.462 1.00 32.60 19 ASP B C 1
ATOM 1662 O O . ASP B 1 22 ? 45.698 -1.221 13.123 1.00 34.52 19 ASP B O 1
ATOM 1667 N N . PRO B 1 23 ? 43.725 -1.222 14.218 1.00 32.68 20 PRO B N 1
ATOM 1668 C CA . PRO B 1 23 ? 43.796 0.187 14.623 1.00 21.26 20 PRO B CA 1
ATOM 1669 C C . PRO B 1 23 ? 45.053 0.473 15.427 1.00 28.82 20 PRO B C 1
ATOM 1670 O O . PRO B 1 23 ? 45.569 1.588 15.386 1.00 30.93 20 PRO B O 1
ATOM 1674 N N . GLU B 1 24 ? 45.541 -0.531 16.148 1.00 37.00 21 GLU B N 1
ATOM 1675 C CA . GLU B 1 24 ? 46.732 -0.366 16.979 1.00 39.43 21 GLU B CA 1
ATOM 1676 C C . GLU B 1 24 ? 48.030 -0.284 16.176 1.00 39.91 21 GLU B C 1
ATOM 1677 O O . GLU B 1 24 ? 48.991 0.351 16.612 1.00 40.70 21 GLU B O 1
ATOM 1683 N N . ARG B 1 25 ? 48.053 -0.918 15.006 1.00 36.29 22 ARG B N 1
ATOM 1684 C CA . ARG B 1 25 ? 49.273 -1.006 14.205 1.00 31.32 22 ARG B CA 1
ATOM 1685 C C . ARG B 1 25 ? 49.142 -0.396 12.811 1.00 35.49 22 ARG B C 1
ATOM 1686 O O . ARG B 1 25 ? 50.146 -0.108 12.162 1.00 38.64 22 ARG B O 1
ATOM 1694 N N . ASP B 1 26 ? 47.9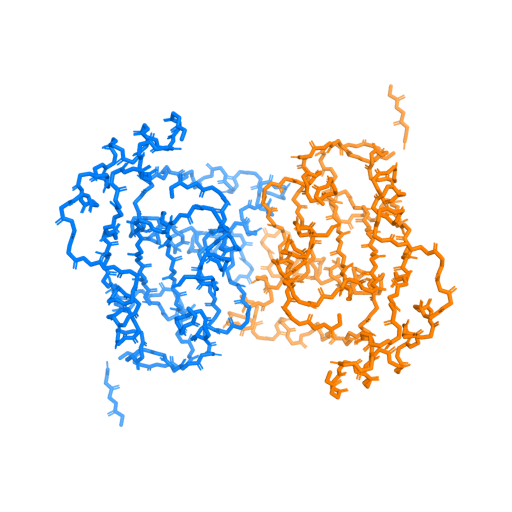10 -0.213 12.348 1.00 31.54 23 ASP B N 1
ATOM 1695 C CA . ASP B 1 26 ? 47.664 0.412 11.050 1.00 26.82 23 ASP B CA 1
ATOM 1696 C C . ASP B 1 26 ? 47.358 1.894 11.209 1.00 28.76 23 ASP B C 1
ATOM 1697 O O . ASP B 1 26 ? 47.051 2.357 12.305 1.00 29.81 23 ASP B O 1
ATOM 1702 N N . ARG B 1 27 ? 47.424 2.633 10.108 1.00 25.41 24 ARG B N 1
ATOM 1703 C CA . ARG B 1 27 ? 47.204 4.075 10.145 1.00 25.91 24 ARG B CA 1
ATOM 1704 C C . ARG B 1 27 ? 46.025 4.514 9.277 1.00 19.07 24 ARG B C 1
ATOM 1705 O O . ARG B 1 27 ? 45.530 3.751 8.452 1.00 23.91 24 ARG B O 1
ATOM 1713 N N . ILE B 1 28 ? 45.586 5.752 9.471 1.00 21.63 25 ILE B N 1
ATOM 1714 C CA . ILE B 1 28 ? 44.572 6.357 8.621 1.00 19.38 25 ILE B CA 1
ATOM 1715 C C . ILE B 1 28 ? 45.275 6.990 7.428 1.00 24.16 25 ILE B C 1
ATOM 1716 O O . ILE B 1 28 ? 46.274 7.689 7.596 1.00 19.82 25 ILE B O 1
ATOM 1721 N N . ILE B 1 29 ? 44.773 6.737 6.223 1.00 19.05 26 ILE B N 1
ATOM 1722 C CA . ILE B 1 29 ? 45.383 7.320 5.030 1.00 23.78 26 ILE B CA 1
ATOM 1723 C C . ILE B 1 29 ? 44.433 8.233 4.265 1.00 20.96 26 ILE B C 1
ATOM 1724 O O . ILE B 1 29 ? 44.852 8.951 3.365 1.00 21.51 26 ILE B O 1
ATOM 1729 N N . GLU B 1 30 ? 43.155 8.202 4.624 1.00 22.11 27 GLU B N 1
ATOM 1730 C CA . GLU B 1 30 ? 42.186 9.129 4.051 1.00 20.36 27 GLU B CA 1
ATOM 1731 C C . GLU B 1 30 ? 41.029 9.403 5.014 1.00 18.84 27 GLU B C 1
ATOM 1732 O O . GLU B 1 30 ? 40.634 8.538 5.801 1.00 23.06 27 GLU B O 1
ATOM 1738 N N . ILE B 1 31 ? 40.497 10.617 4.954 1.00 17.53 28 ILE B N 1
ATOM 1739 C CA . ILE B 1 31 ? 39.347 10.985 5.767 1.00 16.68 28 ILE B CA 1
ATOM 1740 C C . ILE B 1 31 ? 38.420 11.913 4.993 1.00 17.63 28 ILE B C 1
ATOM 1741 O O . ILE B 1 31 ? 38.871 12.812 4.280 1.00 17.98 28 ILE B O 1
ATOM 1746 N N . ALA B 1 32 ? 37.122 11.678 5.131 1.00 15.74 29 ALA B N 1
ATOM 1747 C CA . ALA B 1 32 ? 36.121 12.546 4.538 1.00 18.35 29 ALA B CA 1
ATOM 1748 C C . ALA B 1 32 ? 34.892 12.585 5.436 1.00 17.61 29 ALA B C 1
ATOM 1749 O O . ALA B 1 32 ? 34.640 11.646 6.190 1.00 17.93 29 ALA B O 1
ATOM 1751 N N . THR B 1 33 ? 34.135 13.674 5.358 1.00 14.64 30 THR B N 1
ATOM 1752 C CA . THR B 1 33 ? 32.896 13.804 6.116 1.00 18.77 30 THR B CA 1
ATOM 1753 C C . THR B 1 33 ? 31.820 14.517 5.310 1.00 18.38 30 THR B C 1
ATOM 1754 O O . THR B 1 33 ?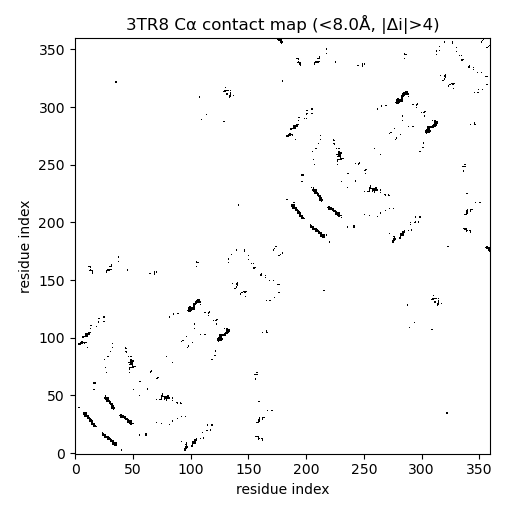 32.114 15.348 4.449 1.00 17.89 30 THR B O 1
ATOM 1758 N N . ILE B 1 34 ? 30.568 14.192 5.604 1.00 19.31 31 ILE B N 1
ATOM 1759 C CA . ILE B 1 34 ? 29.439 14.886 5.008 1.00 17.93 31 ILE B CA 1
ATOM 1760 C C . ILE B 1 34 ? 28.390 15.153 6.078 1.00 22.66 31 ILE B C 1
ATOM 1761 O O . ILE B 1 34 ? 28.086 14.280 6.891 1.00 22.62 31 ILE B O 1
ATOM 1766 N N . VAL B 1 35 ? 27.851 16.368 6.082 1.00 20.70 32 VAL B N 1
ATOM 1767 C CA . VAL B 1 35 ? 26.785 16.722 7.006 1.00 19.25 32 VAL B CA 1
ATOM 1768 C C . VAL B 1 35 ? 25.438 16.670 6.296 1.00 17.96 32 VAL B C 1
ATOM 1769 O O . VAL B 1 35 ? 25.247 17.304 5.261 1.00 23.76 32 VAL B O 1
ATOM 1773 N N . THR B 1 36 ? 24.512 15.897 6.851 1.00 16.17 33 THR B N 1
ATOM 1774 C CA . THR B 1 36 ? 23.131 15.895 6.388 1.00 19.97 33 THR B CA 1
ATOM 1775 C C . THR B 1 36 ? 22.224 16.379 7.510 1.00 19.72 33 THR B C 1
ATOM 1776 O O . THR B 1 36 ? 22.641 16.453 8.665 1.00 22.84 33 THR B O 1
ATOM 1780 N N . ASN B 1 37 ? 20.986 16.717 7.174 1.00 16.51 34 ASN B N 1
ATOM 1781 C CA . ASN B 1 37 ? 19.991 16.959 8.205 1.00 21.62 34 ASN B CA 1
ATOM 1782 C C . ASN B 1 37 ? 19.394 15.619 8.626 1.00 24.15 34 ASN B C 1
ATOM 1783 O O . ASN B 1 37 ? 19.905 14.565 8.241 1.00 27.57 34 ASN B O 1
ATOM 1788 N N . SER B 1 38 ? 18.326 15.646 9.412 1.00 21.77 35 SER B N 1
ATOM 1789 C CA . SER B 1 38 ? 17.717 14.403 9.872 1.00 27.88 35 SER B CA 1
ATOM 1790 C C . SER B 1 38 ? 16.903 13.723 8.762 1.00 28.14 35 SER B C 1
ATOM 1791 O O . SER B 1 38 ? 16.599 12.533 8.839 1.00 22.92 35 SER B O 1
ATOM 1794 N N . HIS B 1 39 ? 16.570 14.489 7.728 1.00 28.87 36 HIS B N 1
ATOM 1795 C CA . HIS B 1 39 ? 15.815 13.982 6.589 1.00 24.85 36 HIS B CA 1
ATOM 1796 C C . HIS B 1 39 ? 16.758 13.450 5.513 1.00 23.72 36 HIS B C 1
ATOM 1797 O O . HIS B 1 39 ? 16.328 13.099 4.414 1.00 22.51 36 HIS B O 1
ATOM 1804 N N . LEU B 1 40 ? 18.046 13.402 5.842 1.00 20.12 37 LEU B N 1
ATOM 1805 C CA . LEU B 1 40 ? 19.079 12.880 4.946 1.00 25.18 37 LEU B CA 1
ATOM 1806 C C . LEU B 1 40 ? 19.440 13.811 3.788 1.00 26.11 37 LEU B C 1
ATOM 1807 O O . LEU B 1 40 ? 20.101 13.393 2.842 1.00 24.97 37 LEU B O 1
ATOM 1812 N N . ASP B 1 41 ? 19.009 15.066 3.863 1.00 27.22 38 ASP B N 1
ATOM 1813 C CA . ASP B 1 41 ? 19.406 16.066 2.880 1.00 25.36 38 ASP B CA 1
ATOM 1814 C C . ASP B 1 41 ? 20.850 16.501 3.116 1.00 22.24 38 ASP B C 1
ATOM 1815 O O . ASP B 1 41 ? 21.214 16.894 4.222 1.00 21.08 38 ASP B O 1
ATOM 1820 N N . ILE B 1 42 ? 21.669 16.436 2.073 1.00 25.57 39 ILE B N 1
ATOM 1821 C CA . ILE B 1 42 ? 23.050 16.895 2.168 1.00 23.70 39 ILE B CA 1
ATOM 1822 C C . ILE B 1 42 ? 23.102 18.415 2.280 1.00 22.24 39 ILE B C 1
ATOM 1823 O O . ILE B 1 42 ? 22.572 19.131 1.431 1.00 20.73 39 ILE B O 1
ATOM 1828 N N . LEU B 1 43 ? 23.729 18.898 3.346 1.00 22.61 40 LEU B N 1
ATOM 1829 C CA . LEU B 1 43 ? 23.858 20.331 3.574 1.00 24.43 40 LEU B CA 1
ATOM 1830 C C . LEU B 1 43 ? 25.192 20.816 3.024 1.00 29.16 40 LEU B C 1
ATOM 1831 O O . LEU B 1 43 ? 25.253 21.753 2.227 1.00 29.83 40 LEU B O 1
ATOM 1836 N N . ALA B 1 44 ? 26.261 20.162 3.459 1.00 28.68 41 ALA B N 1
ATOM 1837 C CA . ALA B 1 44 ? 27.599 20.487 2.996 1.00 22.64 41 ALA B CA 1
ATOM 1838 C C . ALA B 1 44 ? 28.494 19.264 3.093 1.00 24.74 41 ALA B C 1
ATOM 1839 O O . ALA B 1 44 ? 28.380 18.470 4.030 1.00 21.77 41 ALA B O 1
ATOM 1841 N N . GLU B 1 45 ? 29.376 19.110 2.111 1.00 25.71 42 GLU B N 1
ATOM 1842 C CA . GLU B 1 45 ? 30.379 18.058 2.142 1.00 21.18 42 GLU B CA 1
ATOM 1843 C C . GLU B 1 45 ? 31.656 18.605 2.764 1.00 22.40 42 GLU B C 1
ATOM 1844 O O . GLU B 1 45 ? 32.074 19.721 2.461 1.00 25.21 42 GLU B O 1
ATOM 1850 N N . GLY B 1 46 ? 32.263 17.825 3.650 1.00 21.38 43 GLY B N 1
ATOM 1851 C CA . GLY B 1 46 ? 33.455 18.265 4.351 1.00 18.35 43 GLY B CA 1
ATOM 1852 C C . GLY B 1 46 ? 34.713 18.074 3.532 1.00 24.54 43 GLY B C 1
ATOM 1853 O O . GLY B 1 46 ? 34.661 17.552 2.417 1.00 30.41 43 GLY B O 1
ATOM 1854 N N . PRO B 1 47 ? 35.859 18.489 4.085 1.00 20.81 44 PRO B N 1
ATOM 1855 C CA . PRO B 1 47 ? 37.135 18.349 3.382 1.00 21.79 44 PRO B CA 1
ATOM 1856 C C . PRO B 1 47 ? 37.540 16.884 3.257 1.00 26.47 44 PRO B C 1
ATOM 1857 O O . PRO B 1 47 ? 37.344 16.119 4.199 1.00 22.21 44 PRO B O 1
ATOM 1861 N N . ALA B 1 48 ? 38.088 16.502 2.107 1.00 28.63 45 ALA B N 1
ATOM 1862 C CA . ALA B 1 48 ? 38.602 15.151 1.912 1.00 23.26 45 ALA B CA 1
ATOM 1863 C C . ALA B 1 48 ? 40.126 15.171 1.896 1.00 23.50 45 ALA B C 1
ATOM 1864 O O . ALA B 1 48 ? 40.736 15.826 1.053 1.00 27.77 45 ALA B O 1
ATOM 1866 N N . PHE B 1 49 ? 40.739 14.457 2.834 1.00 26.87 46 PHE B N 1
ATOM 1867 C CA . PHE B 1 49 ? 42.186 14.505 2.991 1.00 21.85 46 PHE B CA 1
ATOM 1868 C C . PHE B 1 49 ? 42.843 13.155 2.766 1.00 21.09 46 PHE B C 1
ATOM 1869 O O . PHE B 1 49 ? 42.496 12.178 3.423 1.00 25.55 46 PHE B O 1
ATOM 1877 N N . ALA B 1 50 ? 43.797 13.106 1.844 1.00 24.46 47 ALA B N 1
ATOM 1878 C CA . ALA B 1 50 ? 44.770 12.025 1.836 1.00 24.70 47 ALA B CA 1
ATOM 1879 C C . ALA B 1 50 ? 45.729 12.341 2.973 1.00 21.77 47 ALA B C 1
ATOM 1880 O O . ALA B 1 50 ? 46.225 13.464 3.074 1.00 23.67 47 ALA B O 1
ATOM 1882 N N . ILE B 1 51 ? 45.975 11.370 3.842 1.00 20.05 48 ILE B N 1
ATOM 1883 C CA . ILE B 1 51 ? 46.849 11.603 4.983 1.00 22.60 48 ILE B CA 1
ATOM 1884 C C . ILE B 1 51 ? 48.211 10.955 4.778 1.00 21.83 48 ILE B C 1
ATOM 1885 O O . ILE B 1 51 ? 48.329 9.729 4.694 1.00 19.10 48 ILE B O 1
ATOM 1890 N N . HIS B 1 52 ? 49.236 11.799 4.696 1.00 24.13 49 HIS B N 1
ATOM 1891 C CA . HIS B 1 52 ? 50.597 11.345 4.452 1.00 25.64 49 HIS B CA 1
ATOM 1892 C C . HIS B 1 52 ? 51.038 10.298 5.463 1.00 25.47 49 HIS B C 1
ATOM 1893 O O . HIS B 1 52 ? 50.799 10.434 6.664 1.00 22.95 49 HIS B O 1
ATOM 1900 N N . GLN B 1 53 ? 51.692 9.258 4.962 1.00 20.35 50 GLN B N 1
ATOM 1901 C CA . GLN B 1 53 ? 52.266 8.225 5.808 1.00 26.26 50 GLN B CA 1
ATOM 1902 C C . GLN B 1 53 ? 53.628 7.829 5.246 1.00 27.58 50 GLN B C 1
ATOM 1903 O O . GLN B 1 53 ? 53.822 7.825 4.030 1.00 33.32 50 GLN B O 1
ATOM 1909 N N . PRO B 1 54 ? 54.584 7.504 6.128 1.00 29.90 51 PRO B N 1
ATOM 1910 C CA . PRO B 1 54 ? 55.932 7.179 5.651 1.00 28.61 51 PRO B CA 1
ATOM 1911 C C . PRO B 1 54 ? 55.905 5.950 4.748 1.00 30.84 51 PRO B C 1
ATOM 1912 O O . PRO B 1 54 ? 55.194 4.988 5.034 1.00 34.31 51 PRO B O 1
ATOM 1916 N N . ASP B 1 55 ? 56.673 5.988 3.666 1.00 33.78 52 ASP B N 1
ATOM 1917 C CA . ASP B 1 55 ? 56.627 4.925 2.670 1.00 36.03 52 ASP B CA 1
ATOM 1918 C C . ASP B 1 55 ? 56.957 3.546 3.236 1.00 32.64 52 ASP B C 1
ATOM 1919 O O . ASP B 1 55 ? 56.387 2.546 2.802 1.00 31.31 52 ASP B O 1
ATOM 1924 N N . LYS B 1 56 ? 57.866 3.491 4.204 1.00 34.19 53 LYS B N 1
ATOM 1925 C CA . LYS B 1 56 ? 58.219 2.214 4.819 1.00 37.11 53 LYS B CA 1
ATOM 1926 C C . LYS B 1 56 ? 56.978 1.527 5.386 1.00 36.36 53 LYS B C 1
ATOM 1927 O O . LYS B 1 56 ? 56.883 0.300 5.400 1.00 37.32 53 LYS B O 1
ATOM 1933 N N . LEU B 1 57 ? 56.019 2.330 5.834 1.00 32.17 54 LEU B N 1
ATOM 1934 C CA . LEU B 1 57 ? 54.763 1.809 6.356 1.00 35.02 54 LEU B CA 1
ATOM 1935 C C . LEU B 1 57 ? 53.839 1.340 5.228 1.00 34.51 54 LEU B C 1
ATOM 1936 O O . LEU B 1 57 ? 53.259 0.255 5.295 1.00 29.55 54 LEU B O 1
ATOM 1941 N N . LEU B 1 58 ? 53.719 2.160 4.189 1.00 35.04 55 LEU B N 1
ATOM 1942 C CA . LEU B 1 58 ? 52.836 1.863 3.063 1.00 35.09 55 LEU B CA 1
ATOM 1943 C C . LEU B 1 58 ? 53.272 0.627 2.275 1.00 35.22 55 LEU B C 1
ATOM 1944 O O . LEU B 1 58 ? 52.468 0.009 1.578 1.00 32.84 55 LEU B O 1
ATOM 1949 N N . THR B 1 59 ? 54.544 0.267 2.382 1.00 32.58 56 THR B N 1
ATOM 1950 C CA . THR B 1 59 ? 55.046 -0.909 1.685 1.00 30.57 56 THR B CA 1
ATOM 1951 C C . THR B 1 59 ? 54.920 -2.160 2.551 1.00 37.07 56 THR B C 1
ATOM 1952 O O . THR B 1 59 ? 55.267 -3.262 2.123 1.00 35.49 56 THR B O 1
ATOM 1956 N N . ALA B 1 60 ? 54.421 -1.985 3.772 1.00 36.88 57 ALA B N 1
ATOM 1957 C CA . ALA B 1 60 ? 54.161 -3.115 4.658 1.00 34.15 57 ALA B CA 1
ATOM 1958 C C . ALA B 1 60 ? 52.688 -3.497 4.628 1.00 37.32 57 ALA B C 1
ATOM 1959 O O . ALA B 1 60 ? 52.204 -4.204 5.511 1.00 36.69 57 ALA B O 1
ATOM 1969 N N . ASP B 1 62 ? 49.408 -5.454 3.001 1.00 27.70 59 ASP B N 1
ATOM 1970 C CA . ASP B 1 62 ? 49.192 -6.720 2.307 1.00 32.91 59 ASP B CA 1
ATOM 1971 C C . ASP B 1 62 ? 48.829 -6.467 0.852 1.00 28.54 59 ASP B C 1
ATOM 1972 O O . ASP B 1 62 ? 48.717 -5.320 0.426 1.00 32.68 59 ASP B O 1
ATOM 1977 N N . ASN B 1 63 ? 48.648 -7.539 0.088 1.00 38.40 60 ASN B N 1
ATOM 1978 C CA . ASN B 1 63 ? 48.324 -7.398 -1.325 1.00 31.16 60 ASN B CA 1
ATOM 1979 C C . ASN B 1 63 ? 47.016 -6.644 -1.533 1.00 30.14 60 ASN B C 1
ATOM 1980 O O . ASN B 1 63 ? 46.956 -5.704 -2.324 1.00 28.05 60 ASN B O 1
ATOM 1985 N N . TRP B 1 64 ? 45.972 -7.051 -0.817 1.00 25.07 61 TRP B N 1
ATOM 1986 C CA . TRP B 1 64 ? 44.659 -6.436 -0.981 1.00 29.52 61 TRP B CA 1
ATOM 1987 C C . TRP B 1 64 ? 44.729 -4.909 -0.892 1.00 33.61 61 TRP B C 1
ATOM 1988 O O . TRP B 1 64 ? 44.177 -4.197 -1.736 1.00 33.06 61 TRP B O 1
ATOM 1999 N N . ASN B 1 65 ? 45.409 -4.409 0.131 1.00 24.24 62 ASN B N 1
ATOM 2000 C CA . ASN B 1 65 ? 45.488 -2.968 0.345 1.00 30.68 62 ASN B CA 1
ATOM 2001 C C . ASN B 1 65 ? 46.379 -2.228 -0.648 1.00 26.90 62 ASN B C 1
ATOM 2002 O O . ASN B 1 65 ? 46.043 -1.128 -1.076 1.00 27.11 62 ASN B O 1
ATOM 2007 N N . THR B 1 66 ? 47.510 -2.823 -1.014 1.00 24.28 63 THR B N 1
ATOM 2008 C CA . THR B 1 66 ? 48.390 -2.197 -1.993 1.00 28.60 63 THR B CA 1
ATOM 2009 C C . THR B 1 66 ? 47.730 -2.198 -3.365 1.00 20.97 63 THR B C 1
ATOM 2010 O O . THR B 1 66 ? 47.917 -1.274 -4.155 1.00 27.67 63 THR B O 1
ATOM 2014 N N . SER B 1 67 ? 46.945 -3.233 -3.634 1.00 19.70 64 SER B N 1
ATOM 2015 C CA . SER B 1 67 ? 46.200 -3.324 -4.879 1.00 22.10 64 SER B CA 1
ATOM 2016 C C . SER B 1 67 ? 45.144 -2.232 -4.945 1.00 25.08 64 SER B C 1
ATOM 2017 O O . SER B 1 67 ? 45.138 -1.417 -5.865 1.00 26.87 64 SER B O 1
ATOM 2020 N N . HIS B 1 68 ? 44.261 -2.218 -3.950 1.00 28.82 65 HIS B N 1
ATOM 2021 C CA . HIS B 1 68 ? 43.130 -1.295 -3.923 1.00 26.58 65 HIS B CA 1
ATOM 2022 C C . HIS B 1 68 ? 43.534 0.174 -3.848 1.00 22.99 65 HIS B C 1
ATOM 2023 O O . HIS B 1 68 ? 42.985 1.005 -4.571 1.00 23.75 65 HIS B O 1
ATOM 2030 N N . HIS B 1 69 ? 44.484 0.494 -2.975 1.00 25.36 66 HIS B N 1
ATOM 2031 C CA . HIS B 1 69 ? 44.867 1.887 -2.744 1.00 26.26 66 HIS B CA 1
ATOM 2032 C C . HIS B 1 69 ? 45.723 2.470 -3.861 1.00 18.96 66 HIS B C 1
ATOM 2033 O O . HIS B 1 69 ? 45.726 3.675 -4.067 1.00 18.94 66 HIS B O 1
ATOM 2040 N N . THR B 1 70 ? 46.459 1.618 -4.567 1.00 29.58 67 THR B N 1
ATOM 2041 C CA . THR B 1 70 ? 47.173 2.049 -5.765 1.00 26.92 67 THR B CA 1
ATOM 2042 C C . THR B 1 70 ? 46.158 2.304 -6.870 1.00 24.77 67 THR B C 1
ATOM 2043 O O . THR B 1 70 ? 46.186 3.340 -7.537 1.00 22.81 67 THR B O 1
ATOM 2047 N N . ALA B 1 71 ? 45.255 1.344 -7.044 1.00 20.35 68 ALA B N 1
ATOM 2048 C CA . ALA B 1 71 ? 44.239 1.403 -8.085 1.00 21.79 68 ALA B CA 1
ATOM 2049 C C . ALA B 1 71 ? 43.384 2.659 -7.993 1.00 25.59 68 ALA B C 1
ATOM 2050 O O . ALA B 1 71 ? 43.079 3.284 -9.010 1.00 30.99 68 ALA B O 1
ATOM 2052 N N . SER B 1 72 ? 42.995 3.023 -6.774 1.00 24.35 69 SER B N 1
ATOM 2053 C CA . SER B 1 72 ? 42.076 4.138 -6.569 1.00 24.14 69 SER B CA 1
ATOM 2054 C C . SER B 1 72 ? 42.792 5.485 -6.631 1.00 23.27 69 SER B C 1
ATOM 2055 O O . SER B 1 72 ? 42.155 6.539 -6.626 1.00 17.49 69 SER B O 1
ATOM 2058 N N . GLY B 1 73 ? 44.117 5.441 -6.701 1.00 23.37 70 GLY B N 1
ATOM 2059 C CA . GLY B 1 73 ? 44.911 6.651 -6.782 1.00 19.89 70 GLY B CA 1
ATOM 2060 C C . GLY B 1 73 ? 45.168 7.258 -5.418 1.00 20.99 70 GLY B C 1
ATOM 2061 O O . GLY B 1 73 ? 45.770 8.324 -5.309 1.00 22.53 70 GLY B O 1
ATOM 2062 N N . LEU B 1 74 ? 44.714 6.573 -4.374 1.00 24.10 71 LEU B N 1
ATOM 2063 C CA . LEU B 1 74 ? 44.885 7.060 -3.009 1.00 21.53 71 LEU B CA 1
ATOM 2064 C C . LEU B 1 74 ? 46.344 7.017 -2.557 1.00 25.96 71 LEU B C 1
ATOM 2065 O O . LEU B 1 74 ? 46.832 7.951 -1.921 1.00 28.76 71 LEU B O 1
ATOM 2070 N N . LEU B 1 75 ? 47.041 5.937 -2.892 1.00 24.77 72 LEU B N 1
ATOM 2071 C CA . LEU B 1 75 ? 48.430 5.777 -2.468 1.00 26.63 72 LEU B CA 1
ATOM 2072 C C . LEU B 1 75 ? 49.330 6.880 -3.018 1.00 28.53 72 LEU B C 1
ATOM 2073 O O . LEU B 1 75 ? 50.303 7.269 -2.377 1.00 32.52 72 LEU B O 1
ATOM 2078 N N . GLU B 1 76 ? 49.004 7.385 -4.204 1.00 29.16 73 GLU B N 1
ATOM 2079 C CA . GLU B 1 76 ? 49.780 8.469 -4.796 1.00 31.40 73 GLU B CA 1
ATOM 2080 C C . GLU B 1 76 ? 49.489 9.803 -4.104 1.00 28.32 73 GLU B C 1
ATOM 2081 O O . GLU B 1 76 ? 50.399 10.588 -3.836 1.00 28.36 73 GLU B O 1
ATOM 2087 N N . ARG B 1 77 ? 48.216 10.051 -3.813 1.00 23.04 74 ARG B N 1
ATOM 2088 C CA . ARG B 1 77 ? 47.818 11.255 -3.094 1.00 21.44 74 ARG B CA 1
ATOM 2089 C C . ARG B 1 77 ? 48.426 11.280 -1.693 1.00 24.81 74 ARG B C 1
ATOM 2090 O O . ARG B 1 77 ? 48.667 12.348 -1.132 1.00 23.53 74 ARG B O 1
ATOM 2098 N N . VAL B 1 78 ? 48.675 10.097 -1.137 1.00 24.53 75 VAL B N 1
ATOM 2099 C CA . VAL B 1 78 ? 49.264 9.977 0.195 1.00 25.37 75 VAL B CA 1
ATOM 2100 C C . VAL B 1 78 ? 50.741 10.379 0.201 1.00 25.38 75 VAL B C 1
ATOM 2101 O O . VAL B 1 78 ? 51.191 11.116 1.079 1.00 25.30 75 VAL B O 1
ATOM 2105 N N . LYS B 1 79 ? 51.488 9.899 -0.786 1.00 26.23 76 LYS B N 1
ATOM 2106 C CA . LYS B 1 79 ? 52.905 10.227 -0.907 1.00 23.53 76 LYS B CA 1
ATOM 2107 C C . LYS B 1 79 ? 53.144 11.719 -1.146 1.00 27.54 76 LYS B C 1
ATOM 2108 O O . LYS B 1 79 ? 54.202 12.245 -0.805 1.00 31.99 76 LYS B O 1
ATOM 2114 N N . ASN B 1 80 ? 52.164 12.396 -1.738 1.00 24.39 77 ASN B N 1
ATOM 2115 C CA . ASN B 1 80 ? 52.292 13.819 -2.046 1.00 25.45 77 ASN B CA 1
ATOM 2116 C C . ASN B 1 80 ? 51.506 14.717 -1.094 1.00 26.54 77 ASN B C 1
ATOM 2117 O O . ASN B 1 80 ? 51.319 15.902 -1.363 1.00 31.50 77 ASN B O 1
ATOM 2122 N N . SER B 1 81 ? 51.051 14.146 0.015 1.00 23.31 78 SER B N 1
ATOM 2123 C CA . SER B 1 81 ? 50.252 14.876 0.989 1.00 22.33 78 SER B CA 1
ATOM 2124 C C . SER B 1 81 ? 51.131 15.542 2.039 1.00 25.96 78 SER B C 1
ATOM 2125 O O . SER B 1 81 ? 52.088 14.942 2.529 1.00 32.17 78 SER B O 1
ATOM 2128 N N . SER B 1 82 ? 50.804 16.784 2.382 1.00 25.78 79 SER B N 1
ATOM 2129 C CA . SER B 1 82 ? 51.490 17.488 3.463 1.00 26.53 79 SER B CA 1
ATOM 2130 C C . SER B 1 82 ? 50.591 17.582 4.693 1.00 25.33 79 SER B C 1
ATOM 2131 O O . SER B 1 82 ? 50.825 18.395 5.588 1.00 33.18 79 SER B O 1
ATOM 2134 N N . VAL B 1 83 ? 49.563 16.741 4.729 1.00 19.21 80 VAL B N 1
ATOM 2135 C CA . VAL B 1 83 ? 48.599 16.749 5.821 1.00 22.48 80 VAL B CA 1
ATOM 2136 C C . VAL B 1 83 ? 48.706 15.498 6.696 1.00 21.65 80 VAL B C 1
ATOM 2137 O O . VAL B 1 83 ? 48.552 14.374 6.217 1.00 24.00 80 VAL B O 1
ATOM 2141 N N . ASP B 1 84 ? 48.972 15.699 7.981 1.00 19.62 81 ASP B N 1
ATOM 2142 C CA . ASP B 1 84 ? 49.022 14.592 8.928 1.00 24.76 81 ASP B CA 1
ATOM 2143 C C . ASP B 1 84 ? 47.714 14.492 9.716 1.00 24.89 81 ASP B C 1
ATOM 2144 O O . ASP B 1 84 ? 46.800 15.294 9.521 1.00 25.98 81 ASP B O 1
ATOM 2149 N N . GLU B 1 85 ? 47.630 13.508 10.605 1.00 19.49 82 GLU B N 1
ATOM 2150 C CA . GLU B 1 85 ? 46.408 13.275 11.365 1.00 22.90 82 GLU B CA 1
ATOM 2151 C C . GLU B 1 85 ? 45.870 14.538 12.031 1.00 19.30 82 GLU B C 1
ATOM 2152 O O . GLU B 1 85 ? 44.693 14.863 11.888 1.00 23.36 82 GLU B O 1
ATOM 2158 N N . VAL B 1 86 ? 46.728 15.245 12.756 1.00 18.74 83 VAL B N 1
ATOM 2159 C CA . VAL B 1 86 ? 46.292 16.411 13.521 1.00 22.30 83 VAL B CA 1
ATOM 2160 C C . VAL B 1 86 ? 45.701 17.502 12.627 1.00 21.88 83 VAL B C 1
ATOM 2161 O O . VAL B 1 86 ? 44.636 18.042 12.916 1.00 21.17 83 VAL B O 1
ATOM 2165 N N . GLU B 1 87 ? 46.389 17.824 11.536 1.00 21.17 84 GLU B N 1
ATOM 2166 C CA . GLU B 1 87 ? 45.899 18.863 10.641 1.00 22.96 84 GLU B CA 1
ATOM 2167 C C . GLU B 1 87 ? 44.565 18.483 10.009 1.00 23.09 84 GLU B C 1
ATOM 2168 O O . GLU B 1 87 ? 43.655 19.305 9.938 1.00 26.53 84 GLU B O 1
ATOM 2174 N N . ALA B 1 88 ? 44.451 17.242 9.548 1.00 22.09 85 ALA B N 1
ATOM 2175 C CA . ALA B 1 88 ? 43.189 16.763 8.996 1.00 24.45 85 ALA B CA 1
ATOM 2176 C C . ALA B 1 88 ? 42.091 16.861 10.049 1.00 22.13 85 ALA B C 1
ATOM 2177 O O . ALA B 1 88 ? 40.996 17.356 9.778 1.00 20.13 85 ALA B O 1
ATOM 2179 N N . GLU B 1 89 ? 42.402 16.397 11.256 1.00 21.74 86 GLU B N 1
ATOM 2180 C CA . GLU B 1 89 ? 41.469 16.450 12.375 1.00 20.61 86 GLU B CA 1
ATOM 2181 C C . GLU B 1 89 ? 41.011 17.883 12.653 1.00 24.95 86 GLU B C 1
ATOM 2182 O O . GLU B 1 89 ? 39.813 18.161 12.733 1.00 24.51 86 GLU B O 1
ATOM 2188 N N . THR B 1 90 ? 41.969 18.793 12.792 1.00 22.51 87 THR B N 1
ATOM 2189 C CA . THR B 1 90 ? 41.661 20.188 13.087 1.00 19.36 87 THR B CA 1
ATOM 2190 C C . THR B 1 90 ? 40.750 20.812 12.030 1.00 20.62 87 THR B C 1
ATOM 2191 O O . THR B 1 90 ? 39.721 21.401 12.353 1.00 23.30 87 THR B O 1
ATOM 2195 N N . LEU B 1 91 ? 41.131 20.685 10.765 1.00 25.84 88 LEU B N 1
ATOM 2196 C CA . LEU B 1 91 ? 40.328 21.243 9.683 1.00 25.93 88 LEU B CA 1
ATOM 2197 C C . LEU B 1 91 ? 38.933 20.629 9.661 1.00 27.58 88 LEU B C 1
ATOM 2198 O O . LEU B 1 91 ? 37.936 21.348 9.557 1.00 28.77 88 LEU B O 1
ATOM 2203 N N . THR B 1 92 ? 38.867 19.304 9.774 1.00 23.05 89 THR B N 1
ATOM 2204 C CA . THR B 1 92 ? 37.590 18.599 9.820 1.00 21.20 89 THR B CA 1
ATOM 2205 C C . THR B 1 92 ? 36.755 19.132 10.974 1.00 20.59 89 THR B C 1
ATOM 2206 O O . THR B 1 92 ? 35.560 19.388 10.827 1.00 23.42 89 THR B O 1
ATOM 2210 N N . LEU B 1 93 ? 37.400 19.297 12.123 1.00 20.96 90 LEU B N 1
ATOM 2211 C CA . LEU B 1 93 ? 36.740 19.801 13.321 1.00 22.98 90 LEU B CA 1
ATOM 2212 C C . LEU B 1 93 ? 36.150 21.190 13.072 1.00 22.84 90 LEU B C 1
ATOM 2213 O O . LEU B 1 93 ? 34.981 21.443 13.369 1.00 20.33 90 LEU B O 1
ATOM 2218 N N . ALA B 1 94 ? 36.960 22.082 12.511 1.00 23.82 91 ALA B N 1
ATOM 2219 C CA . ALA B 1 94 ? 36.512 23.437 12.201 1.00 25.84 91 ALA B CA 1
ATOM 2220 C C . ALA B 1 94 ? 35.312 23.424 11.260 1.00 23.70 91 ALA B C 1
ATOM 2221 O O . ALA B 1 94 ? 34.449 24.297 11.331 1.00 26.66 91 ALA B O 1
ATOM 2223 N N . PHE B 1 95 ? 35.261 22.430 10.379 1.00 26.58 92 PHE B N 1
ATOM 2224 C CA . PHE B 1 95 ? 34.149 22.296 9.448 1.00 23.68 92 PHE B CA 1
ATOM 2225 C C . PHE B 1 95 ? 32.878 21.819 10.145 1.00 26.17 92 PHE B C 1
ATOM 2226 O O . PHE B 1 95 ? 31.800 22.370 9.925 1.00 27.17 92 PHE B O 1
ATOM 2234 N N . LEU B 1 96 ? 33.010 20.795 10.982 1.00 23.17 93 LEU B N 1
ATOM 2235 C CA . LEU B 1 96 ? 31.856 20.202 11.651 1.00 21.20 93 LEU B CA 1
ATOM 2236 C C . LEU B 1 96 ? 31.235 21.145 12.683 1.00 17.60 93 LEU B C 1
ATOM 2237 O O . LEU B 1 96 ? 30.028 21.116 12.919 1.00 15.69 93 LEU B O 1
ATOM 2242 N N . GLU B 1 97 ? 32.062 21.979 13.300 1.00 16.75 94 GLU B N 1
ATOM 2243 C CA . GLU B 1 97 ? 31.568 22.937 14.285 1.00 24.23 94 GLU B CA 1
ATOM 2244 C C . GLU B 1 97 ? 30.530 23.894 13.701 1.00 20.53 94 GLU B C 1
ATOM 2245 O O . GLU B 1 97 ? 29.726 24.460 14.437 1.00 17.80 94 GLU B O 1
ATOM 2251 N N . LYS B 1 98 ? 30.544 24.066 12.382 1.00 22.82 95 LYS B N 1
ATOM 2252 C CA . LYS B 1 98 ? 29.628 24.994 11.726 1.00 22.12 95 LYS B CA 1
ATOM 2253 C C . LYS B 1 98 ? 28.206 24.447 11.624 1.00 23.04 95 LYS B C 1
ATOM 2254 O O . LYS B 1 98 ? 27.247 25.213 11.578 1.00 24.66 95 LYS B O 1
ATOM 2260 N N . TYR B 1 99 ? 28.069 23.125 11.602 1.00 27.12 96 TYR B N 1
ATOM 2261 C CA . TYR B 1 99 ? 26.769 22.509 11.339 1.00 24.12 96 TYR B CA 1
ATOM 2262 C C . TYR B 1 99 ? 26.105 21.863 12.555 1.00 20.47 96 TYR B C 1
ATOM 2263 O O . TYR B 1 99 ? 24.895 21.640 12.556 1.00 17.96 96 TYR B O 1
ATOM 2272 N N . VAL B 1 100 ? 26.895 21.585 13.587 1.00 23.04 97 VAL B N 1
ATOM 2273 C CA . VAL B 1 100 ? 26.405 20.895 14.778 1.00 18.29 97 VAL B CA 1
ATOM 2274 C C . VAL B 1 100 ? 27.445 21.018 15.894 1.00 21.32 97 VAL B C 1
ATOM 2275 O O . VAL B 1 100 ? 28.635 21.169 15.618 1.00 21.77 97 VAL B O 1
ATOM 2279 N N . SER B 1 101 ? 27.002 20.962 17.148 1.00 23.53 98 SER B N 1
ATOM 2280 C CA . SER B 1 101 ? 27.918 21.070 18.284 1.00 19.99 98 SER B CA 1
ATOM 2281 C C . SER B 1 101 ? 28.460 19.712 18.735 1.00 25.25 98 SER B C 1
ATOM 2282 O O . SER B 1 101 ? 27.998 18.665 18.281 1.00 23.19 98 SER B O 1
ATOM 2285 N N . ALA B 1 102 ? 29.437 19.749 19.638 1.00 27.56 99 ALA B N 1
ATOM 2286 C CA . ALA B 1 102 ? 30.145 18.553 20.097 1.00 21.23 99 ALA B CA 1
ATOM 2287 C C . ALA B 1 102 ? 29.257 17.547 20.828 1.00 22.61 99 ALA B C 1
ATOM 2288 O O . ALA B 1 102 ? 28.441 17.916 21.670 1.00 23.85 99 ALA B O 1
ATOM 2290 N N . GLY B 1 103 ? 29.434 16.271 20.495 1.00 19.81 100 GLY B N 1
ATOM 2291 C CA . GLY B 1 103 ? 28.756 15.187 21.180 1.00 21.53 100 GLY B CA 1
ATOM 2292 C C . GLY B 1 103 ? 27.278 15.076 20.868 1.00 26.92 100 GLY B C 1
ATOM 2293 O O . GLY B 1 103 ? 26.547 14.351 21.545 1.00 28.64 100 GLY B O 1
ATOM 2294 N N . LYS B 1 104 ? 26.836 15.782 19.834 1.00 21.06 101 LYS B N 1
ATOM 2295 C CA . LYS B 1 104 ? 25.418 15.811 19.495 1.00 24.63 101 LYS B CA 1
ATOM 2296 C C . LYS B 1 104 ? 25.022 14.723 18.491 1.00 26.83 101 LYS B C 1
ATOM 2297 O O . LYS B 1 104 ? 24.008 14.047 18.667 1.00 27.69 101 LYS B O 1
ATOM 2303 N N . SER B 1 105 ? 25.824 14.551 17.446 1.00 23.76 102 SER B N 1
ATOM 2304 C CA . SER B 1 105 ? 25.497 13.597 16.391 1.00 23.23 102 SER B CA 1
ATOM 2305 C C . SER B 1 105 ? 26.175 12.248 16.588 1.00 25.44 102 SER B C 1
ATOM 2306 O O . SER B 1 105 ? 27.325 12.185 17.022 1.00 25.85 102 SER B O 1
ATOM 2309 N N . PRO B 1 106 ? 25.461 11.159 16.266 1.00 18.38 103 PRO B N 1
ATOM 2310 C CA . PRO B 1 106 ? 26.081 9.834 16.278 1.00 20.07 103 PRO B CA 1
ATOM 2311 C C . PRO B 1 106 ? 26.994 9.690 15.075 1.00 20.33 103 PRO B C 1
ATOM 2312 O O . PRO B 1 106 ? 26.846 10.442 14.110 1.00 19.99 103 PRO B O 1
ATOM 2316 N N . LEU B 1 107 ? 27.927 8.747 15.135 1.00 17.82 104 LEU B N 1
ATOM 2317 C CA . LEU B 1 107 ? 28.781 8.449 13.996 1.00 14.70 104 LEU B CA 1
ATOM 2318 C C . LEU B 1 107 ? 27.952 7.719 12.940 1.00 19.73 104 LEU B C 1
ATOM 2319 O O . LEU B 1 107 ? 27.420 6.638 13.193 1.00 17.34 104 LEU B O 1
ATOM 2324 N N . CYS B 1 108 ? 27.825 8.327 11.765 1.00 22.53 105 CYS B N 1
ATOM 2325 C CA . CYS B 1 108 ? 26.987 7.777 10.703 1.00 14.65 105 CYS B CA 1
ATOM 2326 C C . CYS B 1 108 ? 27.813 7.274 9.519 1.00 18.11 105 CYS B C 1
ATOM 2327 O O . CYS B 1 108 ? 28.734 7.950 9.060 1.00 17.38 105 CYS B O 1
ATOM 2330 N N . GLY B 1 109 ? 27.469 6.086 9.030 1.00 17.08 106 GLY B N 1
ATOM 2331 C CA . GLY B 1 109 ? 28.136 5.488 7.887 1.00 14.93 106 GLY B CA 1
ATOM 2332 C C . GLY B 1 109 ? 27.854 3.998 7.793 1.00 20.45 106 GLY B C 1
ATOM 2333 O O . GLY B 1 109 ? 26.830 3.522 8.290 1.00 17.31 106 GLY B O 1
ATOM 2334 N N . ASN B 1 110 ? 28.760 3.262 7.151 1.00 17.59 107 ASN B N 1
ATOM 2335 C CA . ASN B 1 110 ? 28.668 1.804 7.081 1.00 17.52 107 ASN B CA 1
ATOM 2336 C C . ASN B 1 110 ? 29.784 1.130 7.865 1.00 17.41 107 ASN B C 1
ATOM 2337 O O . ASN B 1 110 ? 30.955 1.405 7.634 1.00 20.86 107 ASN B O 1
ATOM 2342 N N . SER B 1 111 ? 29.410 0.246 8.786 1.00 22.31 108 SER B N 1
ATOM 2343 C CA . SER B 1 111 ? 30.372 -0.490 9.609 1.00 22.49 108 SER B CA 1
ATOM 2344 C C . SER B 1 111 ? 31.400 0.428 10.246 1.00 23.46 108 SER B C 1
ATOM 2345 O O . SER B 1 111 ? 32.608 0.261 10.057 1.00 24.85 108 SER B O 1
ATOM 2348 N N . VAL B 1 112 ? 30.902 1.381 11.025 1.00 27.28 109 VAL B N 1
ATOM 2349 C CA . VAL B 1 112 ? 31.710 2.490 11.517 1.00 22.32 109 VAL B CA 1
ATOM 2350 C C . VAL B 1 112 ? 32.454 2.226 12.833 1.00 22.97 109 VAL B C 1
ATOM 2351 O O . VAL B 1 112 ? 33.194 3.084 13.311 1.00 24.13 109 VAL B O 1
ATOM 2355 N N . CYS B 1 113 ? 32.272 1.045 13.414 1.00 25.24 110 CYS B N 1
ATOM 2356 C CA . CYS B 1 113 ? 33.023 0.690 14.614 1.00 24.26 110 CYS B CA 1
ATOM 2357 C C . CYS B 1 113 ? 34.519 0.751 14.327 1.00 24.96 110 CYS B C 1
ATOM 2358 O O . CYS B 1 113 ? 35.292 1.287 15.122 1.00 24.27 110 CYS B O 1
ATOM 2361 N N . GLN B 1 114 ? 34.916 0.200 13.182 1.00 22.28 111 GLN B N 1
ATOM 2362 C CA . GLN B 1 114 ? 36.310 0.202 12.753 1.00 19.39 111 GLN B CA 1
ATOM 2363 C C . GLN B 1 114 ? 36.852 1.624 12.691 1.00 22.59 111 GLN B C 1
ATOM 2364 O O . GLN B 1 114 ? 37.999 1.885 13.070 1.00 15.92 111 GLN B O 1
ATOM 2370 N N . ASP B 1 115 ? 36.011 2.534 12.208 1.00 22.06 112 ASP B N 1
ATOM 2371 C CA . ASP B 1 115 ? 36.357 3.946 12.113 1.00 23.70 112 ASP B CA 1
ATOM 2372 C C . ASP B 1 115 ? 36.474 4.548 13.506 1.00 23.25 112 ASP B C 1
ATOM 2373 O O . ASP B 1 115 ? 37.414 5.290 13.797 1.00 23.37 112 ASP B O 1
ATOM 2378 N N . ARG B 1 116 ? 35.510 4.213 14.360 1.00 21.19 113 ARG B N 1
ATOM 2379 C CA . ARG B 1 116 ? 35.492 4.667 15.744 1.00 19.15 113 ARG B CA 1
ATOM 2380 C C . ARG B 1 116 ? 36.762 4.248 16.475 1.00 16.23 113 ARG B C 1
ATOM 2381 O O . ARG B 1 116 ? 37.259 4.968 17.337 1.00 19.53 113 ARG B O 1
ATOM 2389 N N . ARG B 1 117 ? 37.290 3.084 16.115 1.00 18.55 114 ARG B N 1
ATOM 2390 C CA . ARG B 1 117 ? 38.481 2.542 16.764 1.00 20.52 114 ARG B CA 1
ATOM 2391 C C . ARG B 1 117 ? 39.761 3.200 16.260 1.00 24.67 114 ARG B C 1
ATOM 2392 O O . ARG B 1 117 ? 40.739 3.299 16.994 1.00 33.38 114 ARG B O 1
ATOM 2400 N N . PHE B 1 118 ? 39.760 3.650 15.010 1.00 21.03 115 PHE B N 1
ATOM 2401 C CA . PHE B 1 118 ? 40.894 4.409 14.499 1.00 18.38 115 PHE B CA 1
ATOM 2402 C C . PHE B 1 118 ? 40.831 5.851 14.991 1.00 20.86 115 PHE B C 1
ATOM 2403 O O . PHE B 1 118 ? 41.848 6.420 15.384 1.00 22.12 115 PHE B O 1
ATOM 2411 N N . LEU B 1 119 ? 39.638 6.439 14.969 1.00 23.08 116 LEU B N 1
ATOM 2412 C CA . LEU B 1 119 ? 39.452 7.800 15.464 1.00 21.36 116 LEU B CA 1
ATOM 2413 C C . LEU B 1 119 ? 39.905 7.897 16.909 1.00 21.84 116 LEU B C 1
ATOM 2414 O O . LEU B 1 119 ? 40.625 8.815 17.280 1.00 21.74 116 LEU B O 1
ATOM 2419 N N . SER B 1 120 ? 39.475 6.938 17.721 1.00 28.21 117 SER B N 1
ATOM 2420 C CA . SER B 1 120 ? 39.822 6.917 19.131 1.00 19.83 117 SER B CA 1
ATOM 2421 C C . SER B 1 120 ? 41.331 6.944 19.331 1.00 23.20 117 SER B C 1
ATOM 2422 O O . SER B 1 120 ? 41.835 7.612 20.232 1.00 19.57 117 SER B O 1
ATOM 2425 N N . ARG B 1 121 ? 42.052 6.225 18.477 1.00 23.98 118 ARG B N 1
ATOM 2426 C CA . ARG B 1 121 ? 43.495 6.075 18.637 1.00 25.49 118 ARG B CA 1
ATOM 2427 C C . ARG B 1 121 ? 44.317 7.190 17.986 1.00 27.39 118 ARG B C 1
ATOM 2428 O O . ARG B 1 121 ? 45.379 7.556 18.489 1.00 29.07 118 ARG B O 1
ATOM 2436 N N . TYR B 1 122 ? 43.820 7.740 16.882 1.00 26.50 119 TYR B N 1
ATOM 2437 C CA . TYR B 1 122 ? 44.594 8.713 16.112 1.00 26.21 119 TYR B CA 1
ATOM 2438 C C . TYR B 1 122 ? 43.971 10.109 16.079 1.00 21.87 119 TYR B C 1
ATOM 2439 O O . TYR B 1 122 ? 44.670 11.100 15.876 1.00 28.68 119 TYR B O 1
ATOM 2456 N N . PRO B 1 124 ? 41.554 11.672 18.708 1.00 24.22 121 PRO B N 1
ATOM 2457 C CA . PRO B 1 124 ? 40.784 11.761 19.956 1.00 25.18 121 PRO B CA 1
ATOM 2458 C C . PRO B 1 124 ? 39.793 12.929 20.011 1.00 20.83 121 PRO B C 1
ATOM 2459 O O . PRO B 1 124 ? 38.697 12.756 20.538 1.00 28.06 121 PRO B O 1
ATOM 2463 N N . ARG B 1 125 ? 40.169 14.093 19.489 1.00 20.61 122 ARG B N 1
ATOM 2464 C CA . ARG B 1 125 ? 39.286 15.261 19.517 1.00 21.49 122 ARG B CA 1
ATOM 2465 C C . ARG B 1 125 ? 38.052 15.075 18.640 1.00 23.09 122 ARG B C 1
ATOM 2466 O O . ARG B 1 125 ? 36.928 15.327 19.078 1.00 22.17 122 ARG B O 1
ATOM 2474 N N . LEU B 1 126 ? 38.266 14.648 17.398 1.00 23.41 123 LEU B N 1
ATOM 2475 C CA . LEU B 1 126 ? 37.158 14.378 16.490 1.00 22.10 123 LEU B CA 1
ATOM 2476 C C . LEU B 1 126 ? 36.303 13.234 17.033 1.00 22.85 123 LEU B C 1
ATOM 2477 O O . LEU B 1 126 ? 35.072 13.289 17.007 1.00 18.09 123 LEU B O 1
ATOM 2482 N N . ASN B 1 127 ? 36.969 12.199 17.529 1.00 21.91 124 ASN B N 1
ATOM 2483 C CA . ASN B 1 127 ? 36.275 11.071 18.135 1.00 27.09 124 ASN B CA 1
ATOM 2484 C C . ASN B 1 127 ? 35.321 11.539 19.234 1.00 24.84 124 ASN B C 1
ATOM 2485 O O . ASN B 1 127 ? 34.151 11.165 19.250 1.00 27.16 124 ASN B O 1
ATOM 2490 N N . GLN B 1 128 ? 35.824 12.376 20.136 1.00 24.38 125 GLN B N 1
ATOM 2491 C CA . GLN B 1 128 ? 35.014 12.901 21.232 1.00 25.94 125 GLN B CA 1
ATOM 2492 C C . GLN B 1 128 ? 33.895 13.806 20.720 1.00 26.52 125 GLN B C 1
ATOM 2493 O O . GLN B 1 128 ? 32.901 14.021 21.413 1.00 26.30 125 GLN B O 1
ATOM 2499 N N . PHE B 1 129 ? 34.061 14.332 19.509 1.00 23.11 126 PHE B N 1
ATOM 2500 C CA . PHE B 1 129 ? 33.097 15.270 18.936 1.00 16.97 126 PHE B CA 1
ATOM 2501 C C . PHE B 1 129 ? 31.769 14.592 18.617 1.00 19.91 126 PHE B C 1
ATOM 2502 O O . PHE B 1 129 ? 30.735 15.250 18.517 1.00 16.38 126 PHE B O 1
ATOM 2510 N N . PHE B 1 130 ? 31.808 13.273 18.450 1.00 26.83 127 PHE B N 1
ATOM 2511 C CA . PHE B 1 130 ? 30.614 12.496 18.143 1.00 22.90 127 PHE B CA 1
ATOM 2512 C C . PHE B 1 130 ? 29.903 12.033 19.400 1.00 21.40 127 PHE B C 1
ATOM 2513 O O . PHE B 1 130 ? 30.532 11.814 20.434 1.00 23.63 127 PHE B O 1
ATOM 2521 N N . HIS B 1 131 ? 28.590 11.865 19.302 1.00 22.40 128 HIS B N 1
ATOM 2522 C CA . HIS B 1 131 ? 27.844 11.193 20.357 1.00 21.05 128 HIS B CA 1
ATOM 2523 C C . HIS B 1 131 ? 28.413 9.783 20.500 1.00 18.64 128 HIS B C 1
ATOM 2524 O O . HIS B 1 131 ? 29.084 9.286 19.596 1.00 27.21 128 HIS B O 1
ATOM 2531 N N . TYR 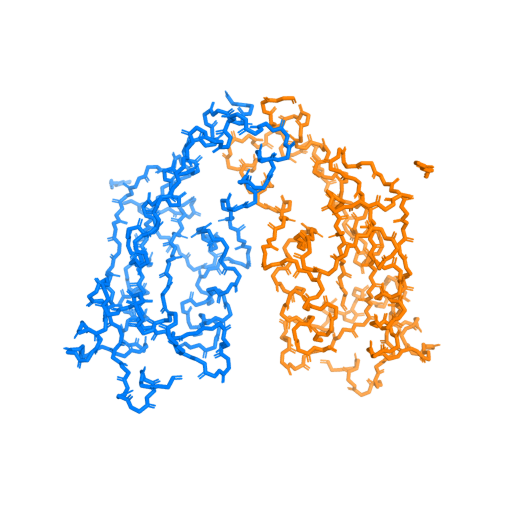B 1 132 ? 28.159 9.152 21.639 1.00 22.13 129 TYR B N 1
ATOM 2532 C CA . TYR B 1 132 ? 28.635 7.798 21.909 1.00 22.33 129 TYR B CA 1
ATOM 2533 C C . TYR B 1 132 ? 28.072 6.789 20.908 1.00 20.17 129 TYR B C 1
ATOM 2534 O O . TYR B 1 132 ? 28.725 5.800 20.581 1.00 19.76 129 TYR B O 1
ATOM 2543 N N . ARG B 1 133 ? 26.867 7.052 20.414 1.00 16.74 130 ARG B N 1
ATOM 2544 C CA . ARG B 1 133 ? 26.149 6.080 19.595 1.00 20.27 130 ARG B CA 1
ATOM 2545 C C . ARG B 1 133 ? 26.560 6.077 18.125 1.00 25.21 130 ARG B C 1
ATOM 2546 O O . ARG B 1 133 ? 27.378 6.886 17.684 1.00 23.35 130 ARG B O 1
ATOM 2554 N N . HIS B 1 134 ? 25.982 5.142 17.378 1.00 22.37 131 HIS B N 1
ATOM 2555 C CA . HIS B 1 134 ? 26.291 4.970 15.968 1.00 20.82 131 HIS B CA 1
ATOM 2556 C C . HIS B 1 134 ? 25.023 4.854 15.142 1.00 21.77 131 HIS B C 1
ATOM 2557 O O . HIS B 1 134 ? 24.014 4.321 15.599 1.00 25.46 131 HIS B O 1
ATOM 2564 N N . LEU B 1 135 ? 25.080 5.367 13.921 1.00 19.45 132 LEU B N 1
ATOM 2565 C CA . LEU B 1 135 ? 24.033 5.126 12.946 1.00 15.59 132 LEU B CA 1
ATOM 2566 C C . LEU B 1 135 ? 24.690 4.372 11.800 1.00 17.73 132 LEU B C 1
ATOM 2567 O O . LEU B 1 135 ? 25.362 4.961 10.952 1.00 18.84 132 LEU B O 1
ATOM 2572 N N . ASP B 1 136 ? 24.516 3.055 11.811 1.00 23.90 133 ASP B N 1
ATOM 2573 C CA . ASP B 1 136 ? 25.188 2.174 10.866 1.00 19.74 133 ASP B CA 1
ATOM 2574 C C . ASP B 1 136 ? 24.201 1.590 9.866 1.00 17.24 133 ASP B C 1
ATOM 2575 O O . ASP B 1 136 ? 23.324 0.813 10.233 1.00 16.77 133 ASP B O 1
ATOM 2580 N N . VAL B 1 137 ? 24.357 1.968 8.600 1.00 18.64 134 VAL B N 1
ATOM 2581 C CA . VAL B 1 137 ? 23.473 1.500 7.536 1.00 22.98 134 VAL B CA 1
ATOM 2582 C C . VAL B 1 137 ? 23.617 -0.008 7.315 1.00 22.00 134 VAL B C 1
ATOM 2583 O O . VAL B 1 137 ? 22.678 -0.673 6.880 1.00 21.06 134 VAL B O 1
ATOM 2587 N N . THR B 1 138 ? 24.794 -0.543 7.621 1.00 17.57 135 THR B N 1
ATOM 2588 C CA . THR B 1 138 ? 25.042 -1.968 7.455 1.00 18.57 135 THR B CA 1
ATOM 2589 C C . THR B 1 138 ? 24.018 -2.805 8.219 1.00 19.19 135 THR B C 1
ATOM 2590 O O . THR B 1 138 ? 23.616 -3.875 7.756 1.00 17.14 135 THR B O 1
ATOM 2594 N N . THR B 1 139 ? 23.590 -2.309 9.379 1.00 21.91 136 THR B N 1
ATOM 2595 C CA . THR B 1 139 ? 22.541 -2.967 10.159 1.00 19.38 136 THR B CA 1
ATOM 2596 C C . THR B 1 139 ? 21.251 -3.118 9.342 1.00 19.24 136 THR B C 1
ATOM 2597 O O . THR B 1 139 ? 20.626 -4.178 9.346 1.00 19.32 136 THR B O 1
ATOM 2601 N N . LEU B 1 140 ? 20.856 -2.062 8.639 1.00 14.55 137 LEU B N 1
ATOM 2602 C CA . LEU B 1 140 ? 19.708 -2.144 7.741 1.00 20.82 137 LEU B CA 1
ATOM 2603 C C . LEU B 1 140 ? 19.954 -3.154 6.622 1.00 24.76 137 LEU B C 1
ATOM 2604 O O . LEU B 1 140 ? 19.038 -3.857 6.183 1.00 20.79 137 LEU B O 1
ATOM 2609 N N . LYS B 1 141 ? 21.199 -3.210 6.159 1.00 19.36 138 LYS B N 1
ATOM 2610 C CA . LYS B 1 141 ? 21.580 -4.111 5.078 1.00 21.89 138 LYS B CA 1
ATOM 2611 C C . LYS B 1 141 ? 21.387 -5.560 5.501 1.00 23.49 138 LYS B C 1
ATOM 2612 O O . LYS B 1 141 ? 20.816 -6.363 4.762 1.00 23.48 138 LYS B O 1
ATOM 2618 N N . ILE B 1 142 ? 21.870 -5.887 6.696 1.00 20.88 139 ILE B N 1
ATOM 2619 C CA . ILE B 1 142 ? 21.737 -7.236 7.233 1.00 20.52 139 ILE B CA 1
ATOM 2620 C C . ILE B 1 142 ? 20.273 -7.647 7.280 1.00 23.63 139 ILE B C 1
ATOM 2621 O O . ILE B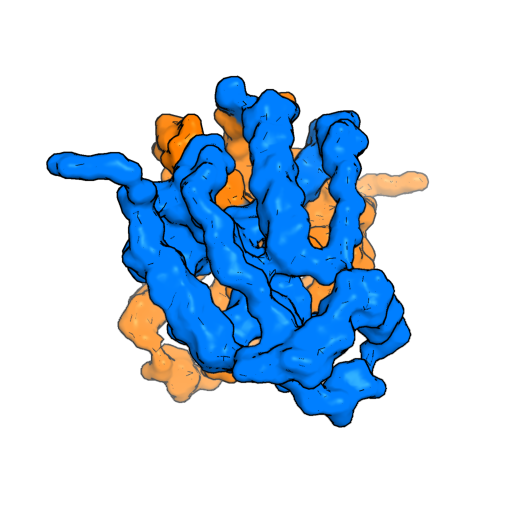 1 142 ? 19.896 -8.713 6.790 1.00 22.24 139 ILE B O 1
ATOM 2626 N N . LEU B 1 143 ? 19.448 -6.785 7.862 1.00 19.33 140 LEU B N 1
ATOM 2627 C CA . LEU B 1 143 ? 18.029 -7.074 8.011 1.00 20.19 140 LEU B CA 1
ATOM 2628 C C . LEU B 1 143 ? 17.340 -7.240 6.655 1.00 21.03 140 LEU B C 1
ATOM 2629 O O . LEU B 1 143 ? 16.415 -8.037 6.512 1.00 20.68 140 LEU B O 1
ATOM 2634 N N . ALA B 1 144 ? 17.800 -6.495 5.657 1.00 18.32 141 ALA B N 1
ATOM 2635 C CA . ALA B 1 144 ? 17.243 -6.620 4.318 1.00 22.97 141 ALA B CA 1
ATOM 2636 C C . ALA B 1 144 ? 17.665 -7.940 3.673 1.00 23.49 141 ALA B C 1
ATOM 2637 O O . ALA B 1 144 ? 16.882 -8.574 2.968 1.00 18.92 141 ALA B O 1
ATOM 2639 N N . GLN B 1 145 ? 18.903 -8.354 3.926 1.00 23.94 142 GLN B N 1
ATOM 2640 C CA . GLN B 1 145 ? 19.400 -9.629 3.418 1.00 19.99 142 GLN B CA 1
ATOM 2641 C C . GLN B 1 145 ? 18.665 -10.818 4.046 1.00 21.07 142 GLN B C 1
ATOM 2642 O O . GLN B 1 145 ? 18.361 -11.794 3.361 1.00 21.36 142 GLN B O 1
ATOM 2648 N N . ARG B 1 146 ? 18.364 -10.727 5.340 1.00 24.27 143 ARG B N 1
ATOM 2649 C CA . ARG B 1 146 ? 17.700 -11.824 6.044 1.00 22.39 143 ARG B CA 1
ATOM 2650 C C . ARG B 1 146 ? 16.198 -11.848 5.785 1.00 22.43 143 ARG B C 1
ATOM 2651 O O . ARG B 1 146 ? 15.628 -12.907 5.524 1.00 30.24 143 ARG B O 1
ATOM 2659 N N . TRP B 1 147 ? 15.563 -10.680 5.856 1.00 24.23 144 TRP B N 1
ATOM 2660 C CA . TRP B 1 147 ? 14.101 -10.597 5.878 1.00 25.60 144 TRP B CA 1
ATOM 2661 C C . TRP B 1 147 ? 13.454 -10.160 4.562 1.00 24.64 144 TRP B C 1
ATOM 2662 O O . TRP B 1 147 ? 12.253 -10.348 4.367 1.00 27.27 144 TRP B O 1
ATOM 2673 N N . ALA B 1 148 ? 14.239 -9.570 3.667 1.00 23.42 145 ALA B N 1
ATOM 2674 C CA . ALA B 1 148 ? 13.701 -9.098 2.394 1.00 26.13 145 ALA B CA 1
ATOM 2675 C C . ALA B 1 148 ? 14.778 -9.058 1.316 1.00 22.24 145 ALA B C 1
ATOM 2676 O O . ALA B 1 148 ? 15.086 -7.997 0.775 1.00 22.83 145 ALA B O 1
ATOM 2678 N N . PRO B 1 149 ? 15.358 -10.222 1.001 1.00 22.38 146 PRO B N 1
ATOM 2679 C CA . PRO B 1 149 ? 16.500 -10.303 0.084 1.00 22.45 146 PRO B CA 1
ATOM 2680 C C . PRO B 1 149 ? 16.282 -9.562 -1.241 1.00 24.41 146 PRO B C 1
ATOM 2681 O O . PRO B 1 149 ? 17.230 -8.982 -1.772 1.00 25.70 146 PRO B O 1
ATOM 2685 N N . GLN B 1 150 ? 15.057 -9.570 -1.757 1.00 25.78 147 GLN B N 1
ATOM 2686 C CA . GLN B 1 150 ? 14.762 -8.885 -3.012 1.00 23.31 147 GLN B CA 1
ATOM 2687 C C . GLN B 1 150 ? 14.932 -7.373 -2.889 1.00 22.70 147 GLN B C 1
ATOM 2688 O O . GLN B 1 150 ? 15.269 -6.701 -3.863 1.00 28.66 147 GLN B O 1
ATOM 2694 N N . ILE B 1 151 ? 14.693 -6.845 -1.692 1.00 24.02 148 ILE B N 1
ATOM 2695 C CA . ILE B 1 151 ? 14.883 -5.422 -1.422 1.00 27.73 148 ILE B CA 1
ATOM 2696 C C . ILE B 1 151 ? 16.371 -5.089 -1.366 1.00 29.44 148 ILE B C 1
ATOM 2697 O O . ILE B 1 151 ? 16.837 -4.152 -2.014 1.00 26.46 148 ILE B O 1
ATOM 2702 N N . ALA B 1 152 ? 17.111 -5.871 -0.588 1.00 24.62 149 ALA B N 1
ATOM 2703 C CA . ALA B 1 152 ? 18.555 -5.699 -0.482 1.00 24.71 149 ALA B CA 1
ATOM 2704 C C . ALA B 1 152 ? 19.233 -5.818 -1.846 1.00 28.25 149 ALA B C 1
ATOM 2705 O O . ALA B 1 152 ? 20.118 -5.034 -2.179 1.00 26.77 149 ALA B O 1
ATOM 2707 N N . ALA B 1 153 ? 18.805 -6.803 -2.630 1.00 31.55 150 ALA B N 1
ATOM 2708 C CA . ALA B 1 153 ? 19.421 -7.090 -3.923 1.00 29.47 150 ALA B CA 1
ATOM 2709 C C . ALA B 1 153 ? 19.153 -6.003 -4.969 1.00 33.14 150 ALA B C 1
ATOM 2710 O O . ALA B 1 153 ? 19.788 -5.981 -6.027 1.00 28.88 150 ALA B O 1
ATOM 2712 N N . ALA B 1 154 ? 18.219 -5.102 -4.675 1.00 28.93 151 ALA B N 1
ATOM 2713 C CA . ALA B 1 154 ? 17.871 -4.047 -5.623 1.00 24.58 151 ALA B CA 1
ATOM 2714 C C . ALA B 1 154 ? 18.770 -2.822 -5.471 1.00 25.63 151 ALA B C 1
ATOM 2715 O O . ALA B 1 154 ? 18.692 -1.889 -6.265 1.00 24.25 151 ALA B O 1
ATOM 2717 N N . HIS B 1 155 ? 19.622 -2.830 -4.451 1.00 28.91 152 HIS B N 1
ATOM 2718 C CA . HIS B 1 155 ? 20.574 -1.743 -4.252 1.00 31.23 152 HIS B CA 1
ATOM 2719 C C . HIS B 1 155 ? 21.989 -2.287 -4.101 1.00 35.39 152 HIS B C 1
ATOM 2720 O O . HIS B 1 155 ? 22.504 -2.410 -2.993 1.00 38.67 152 HIS B O 1
ATOM 2727 N N . ILE B 1 156 ? 22.613 -2.614 -5.226 1.00 42.54 153 ILE B N 1
ATOM 2728 C CA . ILE B 1 156 ? 23.963 -3.154 -5.219 1.00 37.40 153 ILE B CA 1
ATOM 2729 C C . ILE B 1 156 ? 24.975 -2.019 -5.143 1.00 35.29 153 ILE B C 1
ATOM 2730 O O . ILE B 1 156 ? 24.957 -1.101 -5.962 1.00 37.22 153 ILE B O 1
ATOM 2735 N N . LYS B 1 157 ? 25.852 -2.080 -4.149 1.00 34.25 154 LYS B N 1
ATOM 2736 C CA . LYS B 1 157 ? 26.874 -1.058 -3.988 1.00 38.70 154 LYS B CA 1
ATOM 2737 C C . LYS B 1 157 ? 28.202 -1.525 -4.570 1.00 38.84 154 LYS B C 1
ATOM 2738 O O . LYS B 1 157 ? 28.618 -2.665 -4.361 1.00 39.65 154 LYS B O 1
ATOM 2744 N N . GLU B 1 158 ? 28.860 -0.639 -5.308 1.00 29.09 155 GLU B N 1
ATOM 2745 C CA . GLU B 1 158 ? 30.195 -0.918 -5.818 1.00 37.38 155 GLU B CA 1
ATOM 2746 C C . GLU B 1 158 ? 31.179 0.108 -5.279 1.00 34.65 155 GLU B C 1
ATOM 2747 O O . GLU B 1 158 ? 31.335 1.195 -5.841 1.00 38.72 155 GLU B O 1
ATOM 2753 N N . SER B 1 159 ? 31.840 -0.249 -4.185 1.00 29.17 156 SER B N 1
ATOM 2754 C CA . SER B 1 159 ? 32.697 0.683 -3.472 1.00 23.49 156 SER B CA 1
ATOM 2755 C C . SER B 1 159 ? 34.008 0.993 -4.192 1.00 25.96 156 SER B C 1
ATOM 2756 O O . SER B 1 159 ? 34.736 0.095 -4.604 1.00 26.02 156 SER B O 1
ATOM 2759 N N . GLN B 1 160 ? 34.303 2.280 -4.325 1.00 27.75 157 GLN B N 1
ATOM 2760 C CA . GLN B 1 160 ? 35.547 2.726 -4.933 1.00 28.43 157 GLN B CA 1
ATOM 2761 C C . GLN B 1 160 ? 36.681 2.799 -3.916 1.00 29.31 157 GLN B C 1
ATOM 2762 O O . GLN B 1 160 ? 37.821 3.098 -4.273 1.00 22.59 157 GLN B O 1
ATOM 2768 N N . HIS B 1 161 ? 36.355 2.526 -2.654 1.00 29.83 158 HIS B N 1
ATOM 2769 C CA . HIS B 1 161 ? 37.325 2.576 -1.560 1.00 22.29 158 HIS B CA 1
ATOM 2770 C C . HIS B 1 161 ? 37.967 3.957 -1.443 1.00 24.96 158 HIS B C 1
ATOM 2771 O O . HIS B 1 161 ? 39.155 4.091 -1.144 1.00 23.00 158 HIS B O 1
ATOM 2778 N N . LEU B 1 162 ? 37.157 4.978 -1.703 1.00 23.36 159 LEU B N 1
ATOM 2779 C CA . LEU B 1 162 ? 37.536 6.367 -1.493 1.00 23.46 159 LEU B CA 1
ATOM 2780 C C . LEU B 1 162 ? 36.520 6.966 -0.535 1.00 25.18 159 LEU B C 1
ATOM 2781 O O . LEU B 1 162 ? 35.317 6.778 -0.707 1.00 27.37 159 LEU B O 1
ATOM 2786 N N . ALA B 1 163 ? 37.006 7.683 0.472 1.00 21.71 160 ALA B N 1
ATOM 2787 C CA . ALA B 1 163 ? 36.165 8.144 1.571 1.00 15.13 160 ALA B CA 1
ATOM 2788 C C . ALA B 1 163 ? 34.921 8.917 1.132 1.00 21.00 160 ALA B C 1
ATOM 2789 O O . ALA B 1 163 ? 33.798 8.546 1.486 1.00 18.45 160 ALA B O 1
ATOM 2791 N N . LEU B 1 164 ? 35.125 9.990 0.368 1.00 24.40 161 LEU B N 1
ATOM 2792 C CA . LEU B 1 164 ? 34.026 10.858 -0.059 1.00 19.30 161 LEU B CA 1
ATOM 2793 C C . LEU B 1 164 ? 32.995 10.113 -0.893 1.00 21.54 161 LEU B C 1
ATOM 2794 O O . LEU B 1 164 ? 31.793 10.352 -0.773 1.00 23.94 161 LEU B O 1
ATOM 2799 N N . GLN B 1 165 ? 33.472 9.204 -1.735 1.00 19.93 162 GLN B N 1
ATOM 2800 C CA . GLN B 1 165 ? 32.586 8.373 -2.532 1.00 21.04 162 GLN B CA 1
ATOM 2801 C C . GLN B 1 165 ? 31.790 7.428 -1.644 1.00 23.56 162 GLN B C 1
ATOM 2802 O O . GLN B 1 165 ? 30.586 7.259 -1.830 1.00 25.53 162 GLN B O 1
ATOM 2808 N N . ASP B 1 166 ? 32.464 6.815 -0.677 1.00 18.44 163 ASP B N 1
ATOM 2809 C CA . ASP B 1 166 ? 31.818 5.848 0.198 1.00 20.33 163 ASP B CA 1
ATOM 2810 C C . ASP B 1 166 ? 30.761 6.498 1.092 1.00 22.17 163 ASP B C 1
ATOM 2811 O O . ASP B 1 166 ? 29.690 5.925 1.313 1.00 22.29 163 ASP B O 1
ATOM 2816 N N . ILE B 1 167 ? 31.054 7.691 1.600 1.00 15.95 164 ILE B N 1
ATOM 2817 C CA . ILE B 1 167 ? 30.075 8.424 2.398 1.00 22.90 164 ILE B CA 1
ATOM 2818 C C . ILE B 1 167 ? 28.819 8.728 1.586 1.00 21.93 164 ILE B C 1
ATOM 2819 O O . ILE B 1 167 ? 27.700 8.617 2.090 1.00 22.48 164 ILE B O 1
ATOM 2824 N N . ARG B 1 168 ? 29.010 9.117 0.329 1.00 19.93 165 ARG B N 1
ATOM 2825 C CA . ARG B 1 168 ? 27.880 9.382 -0.558 1.00 27.56 165 ARG B CA 1
ATOM 2826 C C . ARG B 1 168 ? 27.038 8.128 -0.782 1.00 21.93 165 ARG B C 1
ATOM 2827 O O . ARG B 1 168 ? 25.817 8.205 -0.905 1.00 18.33 165 ARG B O 1
ATOM 2835 N N . ASP B 1 169 ? 27.700 6.976 -0.835 1.00 23.44 166 ASP B N 1
ATOM 2836 C CA . ASP B 1 169 ? 27.011 5.705 -1.019 1.00 21.95 166 ASP B CA 1
ATOM 2837 C C . ASP B 1 169 ? 26.232 5.342 0.233 1.00 18.54 166 ASP B C 1
ATOM 2838 O O . ASP B 1 169 ? 25.105 4.859 0.151 1.00 22.54 166 ASP B O 1
ATOM 2843 N N . SER B 1 170 ? 26.839 5.582 1.391 1.00 19.33 167 SER B N 1
ATOM 2844 C CA . SER B 1 170 ? 26.199 5.304 2.677 1.00 18.21 167 SER B CA 1
ATOM 2845 C C . SER B 1 170 ? 24.884 6.064 2.837 1.00 17.27 167 SER B C 1
ATOM 2846 O O . SER B 1 170 ? 23.887 5.496 3.283 1.00 15.97 167 SER B O 1
ATOM 2849 N N . ILE B 1 171 ? 24.880 7.344 2.470 1.00 18.45 168 ILE B N 1
ATOM 2850 C CA . ILE B 1 171 ? 23.657 8.141 2.522 1.00 19.93 168 ILE B CA 1
ATOM 2851 C C . ILE B 1 171 ? 22.607 7.584 1.562 1.00 20.79 168 ILE B C 1
ATOM 2852 O O . ILE B 1 171 ? 21.470 7.320 1.961 1.00 19.67 168 ILE B O 1
ATOM 2857 N N . GLU B 1 172 ? 22.998 7.398 0.302 1.00 21.79 169 GLU B N 1
ATOM 2858 C CA . GLU B 1 172 ? 22.093 6.855 -0.709 1.00 27.31 169 GLU B CA 1
ATOM 2859 C C . GLU B 1 172 ? 21.514 5.512 -0.283 1.00 19.43 169 GLU B C 1
ATOM 2860 O O . GLU B 1 172 ? 20.364 5.197 -0.587 1.00 21.83 169 GLU B O 1
ATOM 2866 N N . GLU B 1 173 ? 22.316 4.717 0.410 1.00 17.04 170 GLU B N 1
ATOM 2867 C CA . GLU B 1 173 ? 21.854 3.420 0.879 1.00 22.70 170 GLU B CA 1
ATOM 2868 C C . GLU B 1 173 ? 20.762 3.579 1.940 1.00 24.85 170 GLU B C 1
ATOM 2869 O O . GLU B 1 173 ? 19.748 2.880 1.909 1.00 15.98 170 GLU B O 1
ATOM 2875 N N . LEU B 1 174 ? 20.966 4.511 2.869 1.00 22.34 171 LEU B N 1
ATOM 2876 C CA . LEU B 1 174 ? 19.986 4.763 3.921 1.00 23.54 171 LEU B CA 1
ATOM 2877 C C . LEU B 1 174 ? 18.690 5.326 3.336 1.00 20.25 171 LEU B C 1
ATOM 2878 O O . LEU B 1 174 ? 17.594 4.917 3.727 1.00 19.45 171 LEU B O 1
ATOM 2883 N N . ARG B 1 175 ? 18.818 6.250 2.389 1.00 18.77 172 ARG B N 1
ATOM 2884 C CA . ARG B 1 175 ? 17.654 6.791 1.700 1.00 20.69 172 ARG B CA 1
ATOM 2885 C C . ARG B 1 175 ? 16.847 5.664 1.069 1.00 19.28 172 ARG B C 1
ATOM 2886 O O . ARG B 1 175 ? 15.617 5.689 1.070 1.00 22.13 172 ARG B O 1
ATOM 2894 N N . TYR B 1 176 ? 17.553 4.677 0.529 1.00 23.10 173 TYR B N 1
ATOM 2895 C CA . TYR B 1 176 ? 16.914 3.555 -0.147 1.00 25.91 173 TYR B CA 1
ATOM 2896 C C . TYR B 1 176 ? 16.091 2.692 0.804 1.00 21.91 173 TYR B C 1
ATOM 2897 O O . TYR B 1 176 ? 14.949 2.348 0.504 1.00 24.46 173 TYR B O 1
ATOM 2906 N N . TYR B 1 177 ? 16.674 2.339 1.945 1.00 21.42 174 TYR B N 1
ATOM 2907 C CA . TYR B 1 177 ? 15.973 1.522 2.932 1.00 26.26 174 TYR B CA 1
ATOM 2908 C C . TYR B 1 177 ? 14.784 2.258 3.536 1.00 25.07 174 TYR B C 1
ATOM 2909 O O . TYR B 1 177 ? 13.770 1.645 3.853 1.00 23.94 174 TYR B O 1
ATOM 2918 N N . ARG B 1 178 ? 14.913 3.574 3.689 1.00 23.79 175 ARG B N 1
ATOM 2919 C CA . ARG B 1 178 ? 13.831 4.381 4.241 1.00 26.32 175 ARG B CA 1
ATOM 2920 C C . ARG B 1 178 ? 12.565 4.242 3.404 1.00 26.53 175 ARG B C 1
ATOM 2921 O O . ARG B 1 178 ? 11.461 4.149 3.939 1.00 28.57 175 ARG B O 1
ATOM 2929 N N . ALA B 1 179 ? 12.740 4.222 2.087 1.00 27.23 176 ALA B N 1
ATOM 2930 C CA . ALA B 1 179 ? 11.618 4.150 1.160 1.00 23.14 176 ALA B CA 1
ATOM 2931 C C . ALA B 1 179 ? 11.109 2.727 0.960 1.00 24.56 176 ALA B C 1
ATOM 2932 O O . ALA B 1 179 ? 9.911 2.510 0.792 1.00 28.86 176 ALA B O 1
ATOM 2934 N N . HIS B 1 180 ? 12.018 1.758 0.988 1.00 25.01 177 HIS B N 1
ATOM 2935 C CA . HIS B 1 180 ? 11.681 0.401 0.574 1.00 23.30 177 HIS B CA 1
ATOM 2936 C C . HIS B 1 180 ? 11.711 -0.633 1.694 1.00 27.32 177 HIS B C 1
ATOM 2937 O O . HIS B 1 180 ? 11.261 -1.763 1.507 1.00 34.01 177 HIS B O 1
ATOM 2944 N N . LEU B 1 181 ? 12.243 -0.260 2.852 1.00 28.14 178 LEU B N 1
ATOM 2945 C CA . LEU B 1 181 ? 12.328 -1.198 3.966 1.00 27.94 178 LEU B CA 1
ATOM 2946 C C . LEU B 1 181 ? 11.608 -0.689 5.206 1.00 32.16 178 LEU B C 1
ATOM 2947 O O . LEU B 1 181 ? 11.207 -1.476 6.060 1.00 40.49 178 LEU B O 1
ATOM 2952 N N . LEU B 1 182 ? 11.444 0.625 5.306 1.00 32.37 179 LEU B N 1
ATOM 2953 C CA . LEU B 1 182 ? 10.864 1.214 6.505 1.00 31.19 179 LEU B CA 1
ATOM 2954 C C . LEU B 1 182 ? 9.377 1.524 6.379 1.00 39.50 179 LEU B C 1
ATOM 2955 O O . LEU B 1 182 ? 8.861 1.747 5.285 1.00 43.25 179 LEU B O 1
ATOM 2960 N N . ASN B 1 183 ? 8.701 1.530 7.522 1.00 47.56 180 ASN B N 1
ATOM 2961 C CA . ASN B 1 183 ? 7.265 1.750 7.585 1.00 46.00 180 ASN B CA 1
ATOM 2962 C C . ASN B 1 183 ? 6.937 3.240 7.637 1.00 58.31 180 ASN B C 1
ATOM 2963 O O . ASN B 1 183 ? 6.275 3.708 8.564 1.00 51.97 180 ASN B O 1
ATOM 2968 N N . LEU B 1 184 ? 7.413 3.978 6.637 1.00 60.38 181 LEU B N 1
ATOM 2969 C CA . LEU B 1 184 ? 7.174 5.415 6.549 1.00 52.55 181 LEU B CA 1
ATOM 2970 C C . LEU B 1 184 ? 7.631 5.969 5.200 1.00 57.12 181 LEU B C 1
ATOM 2971 O O . LEU B 1 184 ? 8.533 5.419 4.561 1.00 48.64 181 LEU B O 1
#

B-factor: mean 25.96, std 7.48, range [9.06, 67.4]

Radius of gyration: 21.02 Å; Cα contacts (8 Å, |Δi|>4): 651; chains: 2; bounding box: 52×68×53 Å

InterPro domains:
  IPR012337 Ribonuclease H-like superfamily [SSF53098] (3-180)
  IPR013520 Ribonuclease H-like domain [PF00929] (9-170)
  IPR013520 Ribonuclease H-like domain [SM00479] (7-180)
  IPR022894 Oligoribonuclease [MF_00045] (3-181)
  IPR022894 Oligoribonuclease [NF003765] (4-181)
  IPR022894 Oligoribonuclease [PTHR11046] (58-179)
  IPR022894 Oligoribonuclease [cd06135] (8-179)
  IPR036397 Ribonuclease H superfamily [G3DSA:3.30.420.10] (1-183)

Nearest PDB structures (foldseek):
  6n6f-assembly1_A  TM=9.916E-01  e=2.322E-24  Vibrio cholerae
  5cy4-assembly3_F  TM=9.788E-01  e=5.525E-24  Acinetobacter baumannii
  7vh4-assembly1_D-2  TM=9.586E-01  e=3.582E-24  Escherichia coli K-12
  5cy4-assembly1_A  TM=9.554E-01  e=9.647E-24  Acinetobacter baumannii
  5cy4-assembly2_C  TM=9.603E-01  e=3.129E-23  Acinetobacter baumannii

Sequence (360 aa):
SNADFSDDNLIWLDLETGLDPERDRIIEIATIVTNSHLDILAEGPAFAIHQPDKLLTADNWNTSHHTASGLLERVKNSSVDEVEAETLTLAFLEEKYVSAGKSPLCGNSVCQDRRFLSRYPRLNQFFHYRHLDVTTLKILAQRWAPQIAAAHIKESQHLALQDIRDSIEELRYYRAHLLNLSNADFSDDNLIWLDLETGLDPERDRIIEIATIVTNSHLDILAEGPAFAIHQPDKLLTADNWNTSHHTASGLLERVKNSSVDEVEAETLTLAFLEKYVSAGKSPLCGNSVCQDRRFLSRYPRLNQFFHYRHLDVTTLKILAQRWAPQIAAAHIKESQHLALQDIRDSIEELRYYRAHLLNL

Solvent-accessible surface area: 16602 Å² total

Organism: Coxiella burnetii (strain RSA 493 / Nine Mile phase I) (NCBI:txid227377)

CATH classification: 3.30.420.10

Foldseek 3Di:
DDDAADLQKAKEKFWFQDQDLVQAATQKIWIWIDGPLLHTDDTADIFGAADDPVRSVPDPVRVVLCVVLVSVVRRPPGPHHLVRVLVRRVVVVCVHHFFQRHAHEAAPCPSVLSNDVVSPDSSRRHHPHYHHLVVVLVCCVVPPVVLSVVLDDDDSRGTRVRRVSRSVSVVSCCPVPDDD/DDDAADLQKAKEKDFFQDQDLVQDATQKIWIFIDGNLLHTDDTADIAGAADDVVRSVPDPVRVVLCVVLCSVVSRPVGPHHLVNVLVRRVVVVVVHHFAQRHAHEAAPCVSVLSNDVVSPPSSRRHHPHYHHLVVVLVCCVVPPVVLNVVLDDDDSRGISRRRVSRSVSVVSCCVVPDPD

Secondary structure (DSSP, 8-state):
------TT-EEEEEE---S-TTT----EEEEEEE-TT--EEEE---EE----HHHHT--HHHHHHHHHTSHHHHHHT----HHHHHHHHHHHHTTTS-TT-SPEEESSTHHHHHHHHH--HHHHHS-S-EEEHHHHHHHHHHH-HHHHTTS-----S-HHHHHHHHHHHHHHHHHHTB--/------TT-EEEEEE---S-TTT----EEEEEEE-TT--EEEE---EE----HHHHT--HHHHHHHHHTTHHHHHHT----HHHHHHHHHHHHTTTS-TT-SPEEESSTHHHHHHHHH--HHHHHS-S-EEEHHHHHHHHHHH-HHHHTTS-----S-HHHHHHHHHHHHHHHHHHTB--